Protein AF-A0A7C2YFG8-F1 (afdb_monomer)

Solvent-accessible surface area (backbone atoms only — not comparable to full-atom values): 10554 Å² total; per-residue (Å²): 138,79,83,83,78,80,77,80,79,83,80,82,78,74,91,72,96,73,81,89,79,70,96,56,65,74,55,55,60,51,51,55,58,50,54,41,53,62,35,59,74,66,71,78,57,54,60,68,61,51,51,50,38,52,51,58,13,69,77,41,103,53,41,66,58,58,26,38,24,49,52,19,29,75,75,52,38,74,64,24,19,52,51,34,42,49,49,54,53,50,52,52,48,50,52,52,57,51,41,67,67,46,48,73,61,49,50,73,39,67,69,50,40,54,48,54,49,51,51,53,52,50,52,53,51,50,54,49,52,52,53,50,54,53,55,74,72,46,87,86,42,76,66,54,52,50,49,52,51,50,47,51,46,43,58,76,77,32,99,56,60,70,66,59,54,53,51,50,52,49,52,55,51,50,55,51,65,76,75,108

Mean predicted aligned error: 17.08 Å

Secondary structure (DSSP, 8-state):
------PPP-------------S-HHHHHHHHHHHHHHHHTTTS--HHHHHHHHHHHHTSS-HHHHHHHHHHHHHHHHHHHHHHHHHHHHHHHHHHHHHHHHHHHHTTSHHHHHHHHHHHHHHHHHHHHHHHHHHHTS---HHHHHHHHHHHHHHHHS---HHHHHHHHHHHHHHHHH--

Radius of gyration: 26.66 Å; Cα contacts (8 Å, |Δi|>4): 73; chains: 1; bounding box: 56×60×78 Å

Structure (mmCIF, N/CA/C/O backbone):
data_AF-A0A7C2YFG8-F1
#
_entry.id   AF-A0A7C2YFG8-F1
#
loop_
_atom_site.group_PDB
_atom_site.id
_atom_site.type_symbol
_atom_site.label_atom_id
_atom_site.label_alt_id
_atom_site.label_comp_id
_atom_site.label_asym_id
_atom_site.label_entity_id
_atom_site.label_seq_id
_atom_site.pdbx_PDB_ins_code
_atom_site.Cartn_x
_atom_site.Cartn_y
_atom_site.Cartn_z
_atom_site.occupancy
_atom_site.B_iso_or_equiv
_atom_site.auth_seq_id
_atom_site.auth_comp_id
_atom_site.auth_asym_id
_atom_site.auth_atom_id
_atom_site.pdbx_PDB_model_num
ATOM 1 N N . MET A 1 1 ? -0.013 -46.728 -51.166 1.00 47.16 1 MET A N 1
ATOM 2 C CA . MET A 1 1 ? 1.439 -46.719 -50.855 1.00 47.16 1 MET A CA 1
ATOM 3 C C . MET A 1 1 ? 2.039 -45.413 -51.363 1.00 47.16 1 MET A C 1
ATOM 5 O O . MET A 1 1 ? 1.746 -45.068 -52.488 1.00 47.16 1 MET A O 1
ATOM 9 N N . GLY A 1 2 ? 2.817 -44.609 -50.644 1.00 47.28 2 GLY A N 1
ATOM 10 C CA . GLY A 1 2 ? 3.274 -44.674 -49.263 1.00 47.28 2 GLY A CA 1
ATOM 11 C C . GLY A 1 2 ? 3.441 -43.253 -48.710 1.00 47.28 2 GLY A C 1
ATOM 12 O O . GLY A 1 2 ? 3.938 -42.355 -49.388 1.00 47.28 2 GLY A O 1
ATOM 13 N N . ARG A 1 3 ? 2.987 -43.058 -47.471 1.00 47.28 3 ARG A N 1
ATOM 14 C CA . ARG A 1 3 ? 3.252 -41.859 -46.677 1.00 47.28 3 ARG A CA 1
ATOM 15 C C . ARG A 1 3 ? 4.683 -41.983 -46.158 1.00 47.28 3 ARG A C 1
ATOM 17 O O . ARG A 1 3 ? 4.984 -42.923 -45.429 1.00 47.28 3 ARG A O 1
ATOM 24 N N . ARG A 1 4 ? 5.570 -41.071 -46.561 1.00 49.97 4 ARG A N 1
ATOM 25 C CA . ARG A 1 4 ? 6.894 -40.927 -45.947 1.00 49.97 4 ARG A CA 1
ATOM 26 C C . ARG A 1 4 ? 6.691 -40.337 -44.555 1.00 49.97 4 ARG A C 1
ATOM 28 O O . ARG A 1 4 ? 6.489 -39.137 -44.409 1.00 49.97 4 ARG A O 1
ATOM 35 N N . CYS A 1 5 ? 6.689 -41.208 -43.554 1.00 49.44 5 CYS A N 1
ATOM 36 C CA . CYS A 1 5 ? 6.827 -40.837 -42.155 1.00 49.44 5 CYS A CA 1
ATOM 37 C C . CYS A 1 5 ? 8.192 -40.160 -41.975 1.00 49.44 5 CYS A C 1
ATOM 39 O O . CYS A 1 5 ? 9.220 -40.834 -41.951 1.00 49.44 5 CYS A O 1
ATOM 41 N N . LEU A 1 6 ? 8.209 -38.828 -41.890 1.00 54.28 6 LEU A N 1
ATOM 42 C CA . LEU A 1 6 ? 9.354 -38.104 -41.351 1.00 54.28 6 LEU A CA 1
ATOM 43 C C . LEU A 1 6 ? 9.414 -38.384 -39.847 1.00 54.28 6 LEU A C 1
ATOM 45 O O . LEU A 1 6 ? 8.561 -37.939 -39.083 1.00 54.28 6 LEU A O 1
ATOM 49 N N . ALA A 1 7 ? 10.410 -39.169 -39.450 1.00 51.41 7 ALA A N 1
ATOM 50 C CA . ALA A 1 7 ? 10.775 -39.380 -38.060 1.00 51.41 7 ALA A CA 1
ATOM 51 C C . ALA A 1 7 ? 11.347 -38.075 -37.468 1.00 51.41 7 ALA A C 1
ATOM 53 O O . ALA A 1 7 ? 12.236 -37.483 -38.086 1.00 51.41 7 ALA A O 1
ATOM 54 N N . PRO A 1 8 ? 10.893 -37.609 -36.292 1.00 49.38 8 PRO A N 1
ATOM 55 C CA . PRO A 1 8 ? 11.575 -36.535 -35.587 1.00 49.38 8 PRO A CA 1
ATOM 56 C C . PRO A 1 8 ? 12.861 -37.067 -34.937 1.00 49.38 8 PRO A C 1
ATOM 58 O O . PRO A 1 8 ? 12.887 -38.146 -34.345 1.00 49.38 8 PRO A O 1
ATOM 61 N N . ALA A 1 9 ? 13.939 -36.298 -35.091 1.00 56.72 9 ALA A N 1
ATOM 62 C CA . ALA A 1 9 ? 15.274 -36.589 -34.584 1.00 56.72 9 ALA A CA 1
ATOM 63 C C . ALA A 1 9 ? 15.294 -36.825 -33.056 1.00 56.72 9 ALA A C 1
ATOM 65 O O . ALA A 1 9 ? 14.534 -36.184 -32.324 1.00 56.72 9 ALA A O 1
ATOM 66 N N . PRO A 1 10 ? 16.179 -37.701 -32.543 1.00 46.66 10 PRO A N 1
ATOM 67 C CA . PRO A 1 10 ? 16.248 -37.986 -31.119 1.00 46.66 10 PRO A CA 1
ATOM 68 C C . PRO A 1 10 ? 16.885 -36.806 -30.377 1.00 46.66 10 PRO A C 1
ATOM 70 O O . PRO A 1 10 ? 18.068 -36.502 -30.535 1.00 46.66 10 PRO A O 1
ATOM 73 N N . TYR A 1 11 ? 16.089 -36.152 -29.535 1.00 48.78 11 TYR A N 1
ATOM 74 C CA . TYR A 1 11 ? 16.554 -35.175 -28.558 1.00 48.78 11 TYR A CA 1
ATOM 75 C C . TYR A 1 11 ? 17.441 -35.886 -27.523 1.00 48.78 11 TYR A C 1
ATOM 77 O O . TYR A 1 11 ? 16.960 -36.592 -26.634 1.00 48.78 11 TYR A O 1
ATOM 85 N N . ARG A 1 12 ? 18.762 -35.746 -27.675 1.00 54.31 12 ARG A N 1
ATOM 86 C CA . ARG A 1 12 ? 19.773 -36.335 -26.790 1.00 54.31 12 ARG A CA 1
ATOM 87 C C . ARG A 1 12 ? 19.785 -35.572 -25.456 1.00 54.31 12 ARG A C 1
ATOM 89 O O . ARG A 1 12 ? 20.527 -34.610 -25.283 1.00 54.31 12 ARG A O 1
ATOM 96 N N . ARG A 1 13 ? 18.941 -36.002 -24.513 1.00 53.72 13 ARG A N 1
ATOM 97 C CA . ARG A 1 13 ? 18.918 -35.519 -23.123 1.00 53.72 13 ARG A CA 1
ATOM 98 C C . ARG A 1 13 ? 20.174 -36.034 -22.407 1.00 53.72 13 ARG A C 1
ATOM 100 O O . ARG A 1 13 ? 20.233 -37.195 -22.013 1.00 53.72 13 ARG A O 1
ATOM 107 N N . HIS A 1 14 ? 21.201 -35.194 -22.291 1.00 49.22 14 HIS A N 1
ATOM 108 C CA . HIS A 1 14 ? 22.327 -35.466 -21.399 1.00 49.22 14 HIS A CA 1
ATOM 109 C C . HIS A 1 14 ? 21.849 -35.426 -19.941 1.00 49.22 14 HIS A C 1
ATOM 111 O O . HIS A 1 14 ? 21.019 -34.599 -19.568 1.00 49.22 14 HIS A O 1
ATOM 117 N N . GLY A 1 15 ? 22.332 -36.391 -19.158 1.00 47.75 15 GLY A N 1
ATOM 118 C CA . GLY A 1 15 ? 21.875 -36.692 -17.809 1.00 47.75 15 GLY A CA 1
ATOM 119 C C . GLY A 1 15 ? 21.970 -35.518 -16.837 1.00 47.75 15 GLY A C 1
ATOM 120 O O . GLY A 1 15 ? 23.024 -34.924 -16.646 1.00 47.75 15 GLY A O 1
ATOM 121 N N . GLY A 1 16 ? 20.841 -35.269 -16.184 1.00 40.94 16 GLY A N 1
ATOM 122 C CA . GLY A 1 16 ? 20.683 -34.472 -14.979 1.00 40.94 16 GLY A CA 1
ATOM 123 C C . GLY A 1 16 ? 19.403 -34.956 -14.313 1.00 40.94 16 GLY A C 1
ATOM 124 O O . GLY A 1 16 ? 18.303 -34.580 -14.708 1.00 40.94 16 GLY A O 1
ATOM 125 N N . LEU A 1 17 ? 19.556 -35.900 -13.390 1.00 55.41 17 LEU A N 1
ATOM 126 C CA . LEU A 1 17 ? 18.489 -36.517 -12.609 1.00 55.41 17 LEU A CA 1
ATOM 127 C C . LEU A 1 17 ? 17.952 -35.456 -11.633 1.00 55.41 17 LEU A C 1
ATOM 129 O O . LEU A 1 17 ? 18.497 -35.269 -10.551 1.00 55.41 17 LEU A O 1
ATOM 133 N N . VAL A 1 18 ? 16.919 -34.719 -12.046 1.00 53.25 18 VAL A N 1
ATOM 134 C CA . VAL A 1 18 ? 16.167 -33.801 -11.178 1.00 53.25 18 VAL A CA 1
ATOM 135 C C . VAL A 1 18 ? 14.807 -34.434 -10.906 1.00 53.25 18 VAL A C 1
ATOM 137 O O . VAL A 1 18 ? 14.047 -34.745 -11.822 1.00 53.25 18 VAL A O 1
ATOM 140 N N . LEU A 1 19 ? 14.568 -34.697 -9.625 1.00 47.66 19 LEU A N 1
ATOM 141 C CA . LEU A 1 19 ? 13.411 -35.388 -9.065 1.00 47.66 19 LEU A CA 1
ATOM 142 C C . LEU A 1 19 ? 12.077 -34.710 -9.443 1.00 47.66 19 LEU A C 1
ATOM 144 O O . LEU A 1 19 ? 12.019 -33.482 -9.531 1.00 47.66 19 LEU A O 1
ATOM 148 N N . PRO A 1 20 ? 10.982 -35.477 -9.601 1.00 43.38 20 PRO A N 1
ATOM 149 C CA . PRO A 1 20 ? 9.665 -34.919 -9.855 1.00 43.38 20 PRO A CA 1
ATOM 150 C C . PRO A 1 20 ? 9.080 -34.388 -8.542 1.00 43.38 20 PRO A C 1
ATOM 152 O O . PRO A 1 20 ? 8.617 -35.153 -7.701 1.00 43.38 20 PRO A O 1
ATOM 155 N N . GLN A 1 21 ? 9.073 -33.068 -8.370 1.00 49.00 21 GLN A N 1
ATOM 156 C CA . GLN A 1 21 ? 8.214 -32.409 -7.389 1.00 49.00 21 GLN A CA 1
ATOM 157 C C . GLN A 1 21 ? 6.961 -31.882 -8.102 1.00 49.00 21 GLN A C 1
ATOM 159 O O . GLN A 1 21 ? 6.977 -30.832 -8.732 1.00 49.00 21 GLN A O 1
ATOM 164 N N . GLY A 1 22 ? 5.895 -32.686 -8.027 1.00 41.25 22 GLY A N 1
ATOM 165 C CA . GLY A 1 22 ? 4.494 -32.265 -7.904 1.00 41.25 22 GLY A CA 1
ATOM 166 C C . GLY A 1 22 ? 3.898 -31.276 -8.915 1.00 41.25 22 GLY A C 1
ATOM 167 O O . GLY A 1 22 ? 4.003 -30.070 -8.742 1.00 41.25 22 GLY A O 1
ATOM 168 N N . GLY A 1 23 ? 3.131 -31.802 -9.878 1.00 44.75 23 GLY A N 1
ATOM 169 C CA . GLY A 1 23 ? 1.708 -31.483 -10.145 1.00 44.75 23 GLY A CA 1
ATOM 170 C C . GLY A 1 23 ? 1.200 -30.052 -10.417 1.00 44.75 23 GLY A C 1
ATOM 171 O O . GLY A 1 23 ? 0.053 -29.927 -10.830 1.00 44.75 23 GLY A O 1
ATOM 172 N N . GLY A 1 24 ? 1.983 -28.990 -10.210 1.00 47.44 24 GLY A N 1
ATOM 173 C CA . GLY A 1 24 ? 1.547 -27.590 -10.354 1.00 47.44 24 GLY A CA 1
ATOM 174 C C . GLY A 1 24 ? 2.102 -26.858 -11.580 1.00 47.44 24 GLY A C 1
ATOM 175 O O . GLY A 1 24 ? 1.564 -25.828 -11.977 1.00 47.44 24 GLY A O 1
ATOM 176 N N . ALA A 1 25 ? 3.153 -27.388 -12.213 1.00 50.94 25 ALA A N 1
ATOM 177 C CA . ALA A 1 25 ? 3.788 -26.757 -13.374 1.00 50.94 25 ALA A CA 1
ATOM 178 C C . ALA A 1 25 ? 2.925 -26.833 -14.649 1.00 50.94 25 ALA A C 1
ATOM 180 O O . ALA A 1 25 ? 2.920 -25.903 -15.446 1.00 50.94 25 ALA A O 1
ATOM 181 N N . SER A 1 26 ? 2.127 -27.895 -14.803 1.00 52.44 26 SER A N 1
ATOM 182 C CA . SER A 1 26 ? 1.278 -28.114 -15.982 1.00 52.44 26 SER A CA 1
ATOM 183 C C . SER A 1 26 ? 0.048 -27.203 -16.050 1.00 52.44 26 SER A C 1
ATOM 185 O O . SER A 1 26 ? -0.509 -27.018 -17.131 1.00 52.44 26 SER A O 1
ATOM 187 N N . LEU A 1 27 ? -0.393 -26.647 -14.915 1.0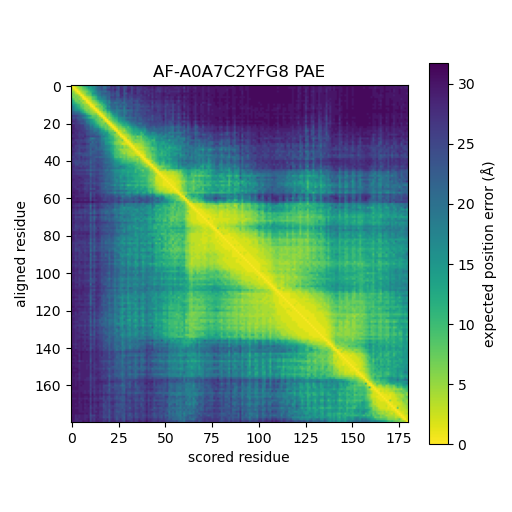0 51.66 27 LEU A N 1
ATOM 188 C CA . LEU A 1 27 ? -1.487 -25.673 -14.863 1.00 51.66 27 LEU A CA 1
ATOM 189 C C . LEU A 1 27 ? -0.981 -24.269 -15.212 1.00 51.66 27 LEU A C 1
ATOM 191 O O . LEU A 1 27 ? -1.575 -23.606 -16.055 1.00 51.66 27 LEU A O 1
ATOM 195 N N . ARG A 1 28 ? 0.175 -23.873 -14.666 1.00 55.00 28 ARG A N 1
ATOM 196 C CA . ARG A 1 28 ? 0.802 -22.572 -14.944 1.00 55.00 28 ARG A CA 1
ATOM 197 C C . ARG A 1 28 ? 1.196 -22.419 -16.418 1.00 55.00 28 ARG A C 1
ATOM 199 O O . ARG A 1 28 ? 0.894 -21.404 -17.027 1.00 55.00 28 ARG A O 1
ATOM 206 N N . GLU A 1 29 ? 1.747 -23.474 -17.017 1.00 54.09 29 GLU A N 1
ATOM 207 C CA . GLU A 1 29 ? 2.126 -23.489 -18.439 1.00 54.09 29 GLU A CA 1
ATOM 208 C C . GLU A 1 29 ? 0.908 -23.435 -19.387 1.00 54.09 29 GLU A C 1
ATOM 210 O O . GLU A 1 29 ? 1.006 -22.972 -20.524 1.00 54.09 29 GLU A O 1
ATOM 215 N N . ARG A 1 30 ? -0.274 -23.868 -18.921 1.00 57.72 30 ARG A N 1
ATOM 216 C CA . ARG A 1 30 ? -1.527 -23.804 -19.690 1.00 57.72 30 ARG A CA 1
ATOM 217 C C . ARG A 1 30 ? -2.166 -22.410 -19.631 1.00 57.72 30 ARG A C 1
ATOM 219 O O . ARG A 1 30 ? -2.723 -21.973 -20.639 1.00 57.72 30 ARG A O 1
ATOM 226 N N . ASP A 1 31 ? -2.053 -21.723 -18.496 1.00 62.19 31 ASP A N 1
ATOM 227 C CA . ASP A 1 31 ? -2.542 -20.349 -18.322 1.00 62.19 31 ASP A CA 1
ATOM 228 C C . ASP A 1 31 ? -1.725 -19.354 -19.163 1.00 62.19 31 ASP A C 1
ATOM 230 O O . ASP A 1 31 ? -2.300 -18.491 -19.831 1.00 62.19 31 ASP A O 1
ATOM 234 N N . ASP A 1 32 ? -0.401 -19.537 -19.228 1.00 58.53 32 ASP A N 1
ATOM 235 C CA . ASP A 1 32 ? 0.496 -18.710 -20.044 1.00 58.53 32 ASP A CA 1
ATOM 236 C C . ASP A 1 32 ? 0.122 -18.797 -21.540 1.00 58.53 32 ASP A C 1
ATOM 238 O O . ASP A 1 32 ? -0.037 -17.779 -22.218 1.00 58.53 32 ASP A O 1
ATOM 242 N N . ALA A 1 33 ? -0.150 -20.008 -22.042 1.00 57.56 33 ALA A N 1
ATOM 243 C CA . ALA A 1 33 ? -0.539 -20.242 -23.436 1.00 57.56 33 ALA A CA 1
ATOM 244 C C . ALA A 1 33 ? -1.939 -19.704 -23.803 1.00 57.56 33 ALA A C 1
ATOM 246 O O . ALA A 1 33 ? -2.206 -19.418 -24.976 1.00 57.56 33 ALA A O 1
ATOM 247 N N . PHE A 1 34 ? -2.848 -19.585 -22.830 1.00 63.88 34 PHE A N 1
ATOM 248 C CA . PHE A 1 34 ? -4.177 -19.003 -23.040 1.00 63.88 34 PHE A CA 1
ATOM 249 C C . PHE A 1 34 ? -4.098 -17.476 -23.154 1.00 63.88 34 PHE A C 1
ATOM 251 O O . PHE A 1 34 ? -4.641 -16.891 -24.092 1.00 63.88 34 PHE A O 1
ATOM 258 N N . ILE A 1 35 ? -3.349 -16.843 -22.248 1.00 62.72 35 ILE A N 1
ATOM 259 C CA . ILE A 1 35 ? -3.127 -15.393 -22.224 1.00 62.72 35 ILE A CA 1
ATOM 260 C C . ILE A 1 35 ? -2.447 -14.928 -23.525 1.00 62.72 35 ILE A C 1
ATOM 262 O O . ILE A 1 35 ? -2.878 -13.939 -24.120 1.00 62.72 35 ILE A O 1
ATOM 266 N N . GLU A 1 36 ? -1.452 -15.665 -24.035 1.00 58.06 36 GLU A N 1
ATOM 267 C CA . GLU A 1 36 ? -0.801 -15.328 -25.311 1.00 58.06 36 GLU A CA 1
ATOM 268 C C . GLU A 1 36 ? -1.768 -15.326 -26.501 1.00 58.06 36 GLU A C 1
ATOM 270 O O . GLU A 1 36 ? -1.726 -14.408 -27.323 1.00 58.06 36 GLU A O 1
ATOM 275 N N . ARG A 1 37 ? -2.660 -16.322 -26.596 1.00 57.69 37 ARG A N 1
ATOM 276 C CA . ARG A 1 37 ? -3.623 -16.430 -27.707 1.00 57.69 37 ARG A CA 1
ATOM 277 C C . ARG A 1 37 ? -4.663 -15.314 -27.680 1.00 57.69 37 ARG A C 1
ATOM 279 O O . ARG A 1 37 ? -4.991 -14.773 -28.736 1.00 57.69 37 ARG A O 1
ATOM 286 N N . GLU A 1 38 ? -5.134 -14.939 -26.495 1.00 61.19 38 GLU A N 1
ATOM 287 C CA . GLU A 1 38 ? -6.188 -13.935 -26.336 1.00 61.19 38 GLU A CA 1
ATOM 288 C C . GLU A 1 38 ? -5.684 -12.510 -26.629 1.00 61.19 38 GLU A C 1
ATOM 290 O O . GLU A 1 38 ? -6.398 -11.684 -27.206 1.00 61.19 38 GLU A O 1
ATOM 295 N N . ILE A 1 39 ? -4.427 -12.219 -26.279 1.00 57.16 39 ILE A N 1
ATOM 296 C CA . ILE A 1 39 ? -3.820 -10.898 -26.487 1.00 57.16 39 ILE A CA 1
ATOM 297 C C . ILE A 1 39 ? -3.269 -10.765 -27.914 1.00 57.16 39 ILE A C 1
ATOM 299 O O . ILE A 1 39 ? -3.475 -9.728 -28.555 1.00 57.16 39 ILE A O 1
ATOM 303 N N . ALA A 1 40 ? -2.637 -11.815 -28.457 1.00 53.44 40 ALA A N 1
ATOM 304 C CA . ALA A 1 40 ? -2.156 -11.823 -29.841 1.00 53.44 40 ALA A CA 1
ATOM 305 C C . ALA A 1 40 ? -3.308 -11.732 -30.854 1.00 53.44 40 ALA A C 1
ATOM 307 O O . ALA A 1 40 ? -3.158 -11.087 -31.890 1.00 53.44 40 ALA A O 1
ATOM 308 N N . GLY A 1 41 ? -4.480 -12.295 -30.530 1.00 52.62 41 GLY A N 1
ATOM 309 C CA . GLY A 1 41 ? -5.685 -12.179 -31.354 1.00 52.62 41 GLY A CA 1
ATOM 310 C C . GLY A 1 41 ? -6.267 -10.761 -31.434 1.00 52.62 41 GLY A C 1
ATOM 311 O O . GLY A 1 41 ? -6.983 -10.454 -32.385 1.00 52.62 41 GLY A O 1
ATOM 312 N N . ARG A 1 42 ? -5.955 -9.880 -30.470 1.00 55.03 42 ARG A N 1
ATOM 313 C CA . ARG A 1 42 ? -6.471 -8.497 -30.418 1.00 55.03 42 ARG A CA 1
ATOM 314 C C . ARG A 1 42 ? -5.462 -7.440 -30.871 1.00 55.03 42 ARG A C 1
ATOM 316 O O . ARG A 1 42 ? -5.871 -6.318 -31.144 1.00 55.03 42 ARG A O 1
ATOM 323 N N . GLY A 1 43 ? -4.173 -7.773 -30.989 1.00 56.03 43 GLY A N 1
ATOM 324 C CA . GLY A 1 43 ? -3.137 -6.878 -31.529 1.00 56.03 43 GLY A CA 1
ATOM 325 C C . GLY A 1 43 ? -2.751 -5.698 -30.626 1.00 56.03 43 GLY A C 1
ATOM 326 O O . GLY A 1 43 ? -2.111 -4.762 -31.094 1.00 56.03 43 GLY A O 1
ATOM 327 N N . TRP A 1 44 ? -3.144 -5.711 -29.347 1.00 58.66 44 TRP A N 1
ATOM 328 C CA . TRP A 1 44 ? -2.945 -4.571 -28.442 1.00 58.66 44 TRP A CA 1
ATOM 329 C C . TRP A 1 44 ? -1.547 -4.547 -27.806 1.00 58.66 44 TRP A C 1
ATOM 331 O O . TRP A 1 44 ? -0.974 -3.472 -27.688 1.00 58.66 44 TRP A O 1
ATOM 341 N N . LEU A 1 45 ? -0.971 -5.699 -27.429 1.00 56.16 45 LEU A N 1
ATOM 342 C CA . LEU A 1 45 ? 0.347 -5.810 -26.778 1.00 56.16 45 LEU A CA 1
ATOM 343 C C . LEU A 1 45 ? 0.964 -7.209 -27.016 1.00 56.16 45 LEU A C 1
ATOM 345 O O . LEU A 1 45 ? 0.245 -8.194 -27.121 1.00 56.16 45 LEU A O 1
ATOM 349 N N . THR A 1 46 ? 2.292 -7.339 -27.072 1.00 66.00 46 THR A N 1
ATOM 350 C CA . THR A 1 46 ? 2.976 -8.653 -27.131 1.00 66.00 46 THR A CA 1
ATOM 351 C C . THR A 1 46 ? 3.012 -9.305 -25.741 1.00 66.00 46 THR A C 1
ATOM 353 O O . THR A 1 46 ? 3.159 -8.593 -24.750 1.00 66.00 46 THR A O 1
ATOM 356 N N . ALA A 1 47 ? 2.966 -10.638 -25.649 1.00 62.12 47 ALA A N 1
ATOM 357 C CA . ALA A 1 47 ? 3.052 -11.379 -24.381 1.00 62.12 47 ALA A CA 1
ATOM 358 C C . ALA A 1 47 ? 4.265 -10.983 -23.518 1.00 62.12 47 ALA A C 1
ATOM 360 O O . ALA A 1 47 ? 4.124 -10.736 -22.324 1.00 62.12 47 ALA A O 1
ATOM 361 N N . ALA A 1 48 ? 5.427 -10.789 -24.151 1.00 62.19 48 ALA A N 1
ATOM 362 C CA . ALA A 1 48 ? 6.636 -10.290 -23.493 1.00 62.19 48 ALA A CA 1
ATOM 363 C C . ALA A 1 48 ? 6.450 -8.890 -22.874 1.00 62.19 48 ALA A C 1
ATOM 365 O O . ALA A 1 48 ? 6.854 -8.648 -21.743 1.00 62.19 48 ALA A O 1
ATOM 366 N N . LYS A 1 49 ? 5.757 -7.980 -23.573 1.00 63.91 49 LYS A N 1
ATOM 367 C CA . LYS A 1 49 ? 5.470 -6.620 -23.086 1.00 63.91 49 LYS A CA 1
ATOM 368 C C . LYS A 1 49 ? 4.493 -6.615 -21.911 1.00 63.91 49 LYS A C 1
ATOM 370 O O . LYS A 1 49 ? 4.600 -5.762 -21.033 1.00 63.91 49 LYS A O 1
ATOM 375 N N . LEU A 1 50 ? 3.546 -7.552 -21.894 1.00 64.44 50 LEU A N 1
ATOM 376 C CA . LEU A 1 50 ? 2.645 -7.725 -20.759 1.00 64.44 50 LEU A CA 1
ATOM 377 C C . LEU A 1 50 ? 3.378 -8.334 -19.557 1.00 64.44 50 LEU A C 1
ATOM 379 O O . LEU A 1 50 ? 3.217 -7.842 -18.443 1.00 64.44 50 LEU A O 1
ATOM 383 N N . ALA A 1 51 ? 4.194 -9.365 -19.778 1.00 66.44 51 ALA A N 1
ATOM 384 C CA . ALA A 1 51 ? 4.982 -9.999 -18.726 1.00 66.44 51 ALA A CA 1
ATOM 385 C C . ALA A 1 51 ? 5.949 -9.003 -18.067 1.00 66.44 51 ALA A C 1
ATOM 387 O O . ALA A 1 51 ? 5.998 -8.932 -16.841 1.00 66.44 51 ALA A O 1
ATOM 388 N N . ASP A 1 52 ? 6.621 -8.162 -18.859 1.00 64.88 52 ASP A N 1
ATOM 389 C CA . ASP A 1 52 ? 7.484 -7.092 -18.351 1.00 64.88 52 ASP A CA 1
ATOM 390 C C . ASP A 1 52 ? 6.699 -6.028 -17.575 1.00 64.88 52 ASP A C 1
ATOM 392 O O . ASP A 1 52 ? 7.157 -5.568 -16.531 1.00 64.88 52 ASP A O 1
ATOM 396 N N . ALA A 1 53 ? 5.492 -5.661 -18.023 1.00 63.94 53 ALA A N 1
ATOM 397 C CA . ALA A 1 53 ? 4.636 -4.725 -17.293 1.00 63.94 53 ALA A CA 1
ATOM 398 C C . ALA A 1 53 ? 4.180 -5.295 -15.936 1.00 63.94 53 ALA A C 1
ATOM 400 O O . ALA A 1 53 ? 4.186 -4.584 -14.930 1.00 63.94 53 ALA A O 1
ATOM 401 N N . ILE A 1 54 ? 3.831 -6.585 -15.886 1.00 66.31 54 ILE A N 1
ATOM 402 C CA . ILE A 1 54 ? 3.451 -7.280 -14.648 1.00 66.31 54 ILE A CA 1
ATOM 403 C C . ILE A 1 54 ? 4.664 -7.418 -13.720 1.00 66.31 54 ILE A C 1
ATOM 405 O O . ILE A 1 54 ? 4.560 -7.123 -12.528 1.00 66.31 54 ILE A O 1
ATOM 409 N N . ALA A 1 55 ? 5.823 -7.812 -14.252 1.00 65.56 55 ALA A N 1
ATOM 410 C CA . ALA A 1 55 ? 7.067 -7.925 -13.496 1.00 65.56 55 ALA A CA 1
ATOM 411 C C . ALA A 1 55 ? 7.507 -6.565 -12.926 1.00 65.56 55 ALA A C 1
ATOM 413 O O . ALA A 1 55 ? 7.827 -6.464 -11.740 1.00 65.56 55 ALA A O 1
ATOM 414 N N . ALA A 1 56 ? 7.429 -5.495 -13.723 1.00 62.25 56 ALA A N 1
ATOM 415 C CA . ALA A 1 56 ? 7.690 -4.128 -13.276 1.00 62.25 56 ALA A CA 1
ATOM 416 C C . ALA A 1 56 ? 6.710 -3.672 -12.178 1.00 62.25 56 ALA A C 1
ATOM 418 O O . ALA A 1 56 ? 7.104 -2.943 -11.262 1.00 62.25 56 ALA A O 1
ATOM 419 N N . GLY A 1 57 ? 5.457 -4.134 -12.230 1.00 60.47 57 GLY A N 1
ATOM 420 C CA . GLY A 1 57 ? 4.457 -3.916 -11.185 1.00 60.47 57 GLY A CA 1
ATOM 421 C C . GLY A 1 57 ? 4.797 -4.589 -9.855 1.00 60.47 57 GLY A C 1
ATOM 422 O O . GLY A 1 57 ? 4.599 -3.992 -8.800 1.00 60.47 57 GLY A O 1
ATOM 423 N N . GLN A 1 58 ? 5.360 -5.797 -9.885 1.00 64.62 58 GLN A N 1
ATOM 424 C CA . GLN A 1 58 ? 5.701 -6.569 -8.680 1.00 64.62 58 GLN A CA 1
ATOM 425 C C . GLN A 1 58 ? 7.011 -6.124 -8.008 1.00 64.62 58 GLN A C 1
ATOM 427 O O . GLN A 1 58 ? 7.221 -6.388 -6.828 1.00 64.62 58 GLN A O 1
ATOM 432 N N . ILE A 1 59 ? 7.882 -5.404 -8.723 1.00 57.53 59 ILE A N 1
ATOM 433 C CA . ILE A 1 59 ? 9.187 -4.928 -8.220 1.00 57.53 59 ILE A CA 1
ATOM 434 C C . ILE A 1 59 ? 9.061 -3.705 -7.280 1.00 57.53 59 ILE A C 1
ATOM 436 O O . ILE A 1 59 ? 10.051 -3.199 -6.750 1.00 57.53 59 ILE A O 1
ATOM 440 N N . THR A 1 60 ? 7.846 -3.221 -7.007 1.00 46.59 60 THR A N 1
ATOM 441 C CA . THR A 1 60 ? 7.627 -2.049 -6.143 1.00 46.59 60 THR A CA 1
ATOM 442 C C . THR A 1 60 ? 6.528 -2.285 -5.129 1.00 46.59 60 THR A C 1
ATOM 444 O O . THR A 1 60 ? 5.462 -2.754 -5.527 1.00 46.59 60 THR A O 1
ATOM 447 N N . PRO A 1 61 ? 6.670 -1.813 -3.877 1.00 47.41 61 PRO A N 1
ATOM 448 C CA . PRO A 1 61 ? 5.513 -1.562 -3.026 1.00 47.41 61 PRO A CA 1
ATOM 449 C C . PRO A 1 61 ? 4.699 -0.396 -3.631 1.00 47.41 61 PRO A C 1
ATOM 451 O O . PRO A 1 61 ? 4.889 0.765 -3.294 1.00 47.41 61 PRO A O 1
ATOM 454 N N . GLY A 1 62 ? 3.865 -0.694 -4.628 1.00 53.31 62 GLY A N 1
ATOM 455 C CA . GLY A 1 62 ? 3.063 0.263 -5.402 1.00 53.31 62 GLY A CA 1
ATOM 456 C C . GLY A 1 62 ? 2.697 -0.244 -6.808 1.00 53.31 62 GLY A C 1
ATOM 457 O O . GLY A 1 62 ? 2.957 0.465 -7.783 1.00 53.31 62 GLY A O 1
ATOM 458 N N . PRO A 1 63 ? 2.128 -1.458 -6.950 1.00 60.75 63 PRO A N 1
ATOM 459 C CA . PRO A 1 63 ? 1.965 -2.141 -8.238 1.00 60.75 63 PRO A CA 1
ATOM 460 C C . PRO A 1 63 ? 1.082 -1.406 -9.252 1.00 60.75 63 PRO A C 1
ATOM 462 O O . PRO A 1 63 ? 1.267 -1.570 -10.455 1.00 60.75 63 PRO A O 1
ATOM 465 N N . VAL A 1 64 ? 0.141 -0.573 -8.807 1.00 67.69 64 VAL A N 1
ATOM 466 C CA . VAL A 1 64 ? -0.824 0.073 -9.713 1.00 67.69 64 VAL A CA 1
ATOM 467 C C . VAL A 1 64 ? -0.200 1.250 -10.462 1.00 67.69 64 VAL A C 1
ATOM 469 O O . VAL A 1 64 ? -0.385 1.377 -11.669 1.00 67.69 64 VAL A O 1
ATOM 472 N N . LEU A 1 65 ? 0.574 2.092 -9.770 1.00 75.44 65 LEU A N 1
ATOM 473 C CA . LEU A 1 65 ? 1.080 3.334 -10.350 1.00 75.44 65 LEU A CA 1
ATOM 474 C C . LEU A 1 65 ? 2.147 3.064 -11.414 1.00 75.44 65 LEU A C 1
ATOM 476 O O . LEU A 1 65 ? 1.993 3.497 -12.551 1.00 75.44 65 LEU A O 1
ATOM 480 N N . ARG A 1 66 ? 3.197 2.299 -11.076 1.00 69.81 66 ARG A N 1
ATOM 481 C CA . ARG A 1 66 ? 4.294 2.027 -12.022 1.00 69.81 66 ARG A CA 1
ATOM 482 C C . ARG A 1 66 ? 3.819 1.256 -13.255 1.00 69.81 66 ARG A C 1
ATOM 484 O O . ARG A 1 66 ? 4.224 1.595 -14.364 1.00 69.81 66 ARG A O 1
ATOM 491 N N . SER A 1 67 ? 2.947 0.263 -13.073 1.00 74.62 67 SER A N 1
ATOM 492 C CA . SER A 1 67 ? 2.404 -0.523 -14.187 1.00 74.62 67 SER A CA 1
ATOM 493 C C . SER A 1 67 ? 1.550 0.340 -15.115 1.00 74.62 67 SER A C 1
ATOM 495 O O . SER A 1 67 ? 1.695 0.253 -16.329 1.00 74.62 67 SER A O 1
ATOM 497 N N . ALA A 1 68 ? 0.707 1.222 -14.566 1.00 77.12 68 ALA A N 1
ATOM 498 C CA . ALA A 1 68 ? -0.104 2.142 -15.361 1.00 77.12 68 ALA A CA 1
ATOM 499 C C . ALA A 1 68 ? 0.753 3.168 -16.118 1.00 77.12 68 ALA A C 1
ATOM 501 O O . ALA A 1 68 ? 0.517 3.401 -17.302 1.00 77.12 68 ALA A O 1
ATOM 502 N N . THR A 1 69 ? 1.778 3.739 -15.477 1.00 80.06 69 THR A N 1
ATOM 503 C CA . THR A 1 69 ? 2.722 4.658 -16.132 1.00 80.06 69 THR A CA 1
ATOM 504 C C . THR A 1 69 ? 3.474 3.965 -17.272 1.00 80.06 69 THR A C 1
ATOM 506 O O . THR A 1 69 ? 3.614 4.544 -18.349 1.00 80.06 69 THR A O 1
ATOM 509 N N . PHE A 1 70 ? 3.914 2.718 -17.074 1.00 77.00 70 PHE A N 1
ATOM 510 C CA . PHE A 1 70 ? 4.611 1.942 -18.102 1.00 77.00 70 PHE A CA 1
ATOM 511 C C . PHE A 1 70 ? 3.690 1.541 -19.262 1.00 77.00 70 PHE A C 1
ATOM 513 O O . PHE A 1 70 ? 4.071 1.673 -20.423 1.00 77.00 70 PHE 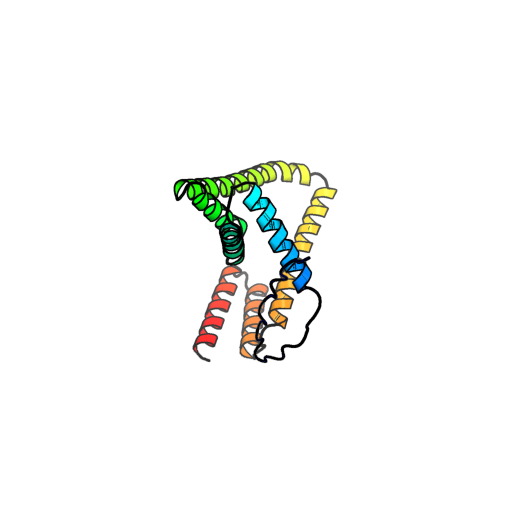A O 1
ATOM 520 N N . LEU A 1 71 ? 2.451 1.134 -18.972 1.00 80.56 71 LEU A N 1
ATOM 521 C CA . LEU A 1 71 ? 1.431 0.886 -19.995 1.00 80.56 71 LEU A CA 1
ATOM 522 C C . LEU A 1 71 ? 1.117 2.157 -20.797 1.00 80.56 71 LEU A C 1
ATOM 524 O O . LEU A 1 71 ? 1.056 2.109 -22.024 1.00 80.56 71 LEU A O 1
ATOM 528 N N . GLY A 1 72 ? 0.989 3.304 -20.126 1.00 81.62 72 GLY A N 1
ATOM 529 C CA . GLY A 1 72 ? 0.828 4.603 -20.780 1.00 81.62 72 GLY A CA 1
ATOM 530 C C . GLY A 1 72 ? 2.008 4.950 -21.689 1.00 81.62 72 GLY A C 1
ATOM 531 O O . GLY A 1 72 ? 1.809 5.426 -22.807 1.00 81.62 72 GLY A O 1
ATOM 532 N N . TRP A 1 73 ? 3.231 4.649 -21.247 1.00 81.62 73 TRP A N 1
ATOM 533 C CA . TRP A 1 73 ? 4.435 4.825 -22.056 1.00 81.62 73 TRP A CA 1
ATOM 534 C C . TRP A 1 73 ? 4.442 3.935 -23.306 1.00 81.62 73 TRP A C 1
ATOM 536 O O . TRP A 1 73 ? 4.796 4.393 -24.389 1.00 81.62 73 TRP A O 1
ATOM 546 N N . LEU A 1 74 ? 3.991 2.685 -23.187 1.00 81.44 74 LEU A N 1
ATOM 547 C CA . LEU A 1 74 ? 3.922 1.745 -24.308 1.00 81.44 74 LEU A CA 1
ATOM 548 C C . LEU A 1 74 ? 2.910 2.154 -25.389 1.00 81.44 74 LEU A C 1
ATOM 550 O O . LEU A 1 74 ? 3.112 1.826 -26.556 1.00 81.44 74 LEU A O 1
ATOM 554 N N . LEU A 1 75 ? 1.834 2.842 -24.999 1.00 81.06 75 LEU A N 1
ATOM 555 C CA . LEU A 1 75 ? 0.738 3.237 -25.889 1.00 81.06 75 LEU A CA 1
ATOM 556 C C . LEU A 1 75 ? 1.003 4.557 -26.626 1.00 81.06 75 LEU A C 1
ATOM 558 O O . LEU A 1 75 ? 0.681 4.666 -27.806 1.00 81.06 75 LEU A O 1
ATOM 562 N N . ALA A 1 76 ? 1.562 5.564 -25.947 1.00 84.19 76 ALA A N 1
ATOM 563 C CA . ALA A 1 76 ? 1.740 6.907 -26.517 1.00 84.19 76 ALA A CA 1
ATOM 564 C C . ALA A 1 76 ? 3.048 7.600 -26.081 1.00 84.19 76 ALA A C 1
ATOM 566 O O . ALA A 1 76 ? 3.145 8.831 -26.072 1.00 84.19 76 ALA A O 1
ATOM 567 N N . GLY A 1 77 ? 4.064 6.824 -25.692 1.00 84.25 77 GLY A N 1
ATOM 568 C CA . GLY A 1 77 ? 5.374 7.341 -25.302 1.00 84.25 77 GLY A CA 1
ATOM 569 C C . GLY A 1 77 ? 5.319 8.232 -24.049 1.00 84.25 77 GLY A C 1
ATOM 570 O O . GLY A 1 77 ? 4.462 8.044 -23.182 1.00 84.25 77 GLY A O 1
ATOM 571 N N . PRO A 1 78 ? 6.214 9.226 -23.908 1.00 84.56 78 PRO A N 1
ATOM 572 C CA . PRO A 1 78 ? 6.284 10.056 -22.700 1.00 84.56 78 PRO A CA 1
ATOM 573 C C . PRO A 1 78 ? 4.982 10.823 -22.398 1.00 84.56 78 PRO A C 1
ATOM 575 O O . PRO A 1 78 ? 4.643 11.005 -21.229 1.00 84.56 78 PRO A O 1
ATOM 578 N N . GLY A 1 79 ? 4.207 11.204 -23.422 1.00 84.81 79 GLY A N 1
ATOM 579 C CA . GLY A 1 79 ? 2.894 11.836 -23.241 1.00 84.81 79 GLY A CA 1
ATOM 580 C C . GLY A 1 79 ? 1.843 10.882 -22.663 1.00 84.81 79 GLY A C 1
ATOM 581 O O . GLY A 1 79 ? 1.094 11.253 -21.759 1.00 84.81 79 GLY A O 1
ATOM 582 N N . GLY A 1 80 ? 1.834 9.624 -23.115 1.00 83.50 80 GLY A N 1
ATOM 583 C CA . GLY A 1 80 ? 0.961 8.586 -22.563 1.00 83.50 80 GLY A CA 1
ATOM 584 C C . GLY A 1 80 ? 1.299 8.222 -21.117 1.00 83.50 80 GLY A C 1
ATOM 585 O O . GLY A 1 80 ? 0.396 8.000 -20.313 1.00 83.50 80 GLY A O 1
ATOM 586 N N . ALA A 1 81 ? 2.583 8.237 -20.751 1.00 84.00 81 ALA A N 1
ATOM 587 C CA . ALA A 1 81 ? 3.028 8.012 -19.376 1.00 84.00 81 ALA A CA 1
ATOM 588 C C . ALA A 1 81 ? 2.517 9.102 -18.415 1.00 84.00 81 ALA A C 1
ATOM 590 O O . ALA A 1 81 ? 2.015 8.792 -17.330 1.00 84.00 81 ALA A O 1
ATOM 591 N N . ALA A 1 82 ? 2.602 10.374 -18.824 1.00 86.69 82 ALA A N 1
ATOM 592 C CA . ALA A 1 82 ? 2.103 11.503 -18.041 1.00 86.69 82 ALA A CA 1
ATOM 593 C C . ALA A 1 82 ? 0.576 11.446 -17.872 1.00 86.69 82 ALA A C 1
ATOM 595 O O . ALA A 1 82 ? 0.075 11.596 -16.757 1.00 86.69 82 ALA A O 1
ATOM 596 N N . LEU A 1 83 ? -0.157 11.148 -18.951 1.00 89.69 83 LEU A N 1
ATOM 597 C CA . LEU A 1 83 ? -1.614 11.002 -18.911 1.00 89.69 83 LEU A CA 1
ATOM 598 C C . LEU A 1 83 ? -2.061 9.816 -18.052 1.00 89.69 83 LEU A C 1
ATOM 600 O O . LEU A 1 83 ? -2.981 9.969 -17.255 1.00 89.69 83 LEU A O 1
ATOM 604 N N . ALA A 1 84 ? -1.403 8.660 -18.158 1.00 87.19 84 ALA A N 1
ATOM 605 C CA . ALA A 1 84 ? -1.733 7.490 -17.346 1.00 87.19 84 ALA A CA 1
ATOM 606 C C . ALA A 1 84 ? -1.490 7.749 -15.854 1.00 87.19 84 ALA A C 1
ATOM 608 O O . ALA A 1 84 ? -2.340 7.445 -15.018 1.00 87.19 84 ALA A O 1
ATOM 609 N N . THR A 1 85 ? -0.364 8.382 -15.522 1.00 86.12 85 THR A N 1
ATOM 610 C CA . THR A 1 85 ? -0.043 8.777 -14.145 1.00 86.12 85 THR A CA 1
ATOM 611 C C . THR A 1 85 ? -1.084 9.767 -13.621 1.00 86.12 85 THR A C 1
ATOM 613 O O . THR A 1 85 ? -1.665 9.552 -12.557 1.00 86.12 85 THR A O 1
ATOM 616 N N . GLY A 1 86 ? -1.394 10.804 -14.405 1.00 89.25 86 GLY A N 1
ATOM 617 C CA . GLY A 1 86 ? -2.430 11.781 -14.081 1.00 89.25 86 GLY A CA 1
ATOM 618 C C . GLY A 1 86 ? -3.802 11.141 -13.873 1.00 89.25 86 GLY A C 1
ATOM 619 O O . GLY A 1 86 ? -4.471 11.457 -12.896 1.00 89.25 86 GLY A O 1
ATOM 620 N N . ALA A 1 87 ? -4.197 10.193 -14.722 1.00 88.69 87 ALA A N 1
ATOM 621 C CA . ALA A 1 87 ? -5.469 9.485 -14.613 1.00 88.69 87 ALA A CA 1
ATOM 622 C C . ALA A 1 87 ? -5.560 8.621 -13.345 1.00 88.69 87 ALA A C 1
ATOM 624 O O . ALA A 1 87 ? -6.600 8.619 -12.689 1.00 88.69 87 ALA A O 1
ATOM 625 N N . VAL A 1 88 ? -4.478 7.933 -12.958 1.00 87.88 88 VAL A N 1
ATOM 626 C CA . VAL A 1 88 ? -4.433 7.142 -11.713 1.00 87.88 88 VAL A CA 1
ATOM 627 C C . VAL A 1 88 ? -4.582 8.044 -10.490 1.00 87.88 88 VAL A C 1
ATOM 629 O O . VAL A 1 88 ? -5.409 7.765 -9.620 1.00 87.88 88 VAL A O 1
ATOM 632 N N . PHE A 1 89 ? -3.829 9.146 -10.432 1.00 89.69 89 PHE A N 1
ATOM 633 C CA . PHE A 1 89 ? -3.937 10.103 -9.329 1.00 89.69 89 PHE A CA 1
ATOM 634 C C . PHE A 1 89 ? -5.307 10.774 -9.285 1.00 89.69 89 PHE A C 1
ATOM 636 O O . PHE A 1 89 ? -5.900 10.886 -8.214 1.00 89.69 89 PHE A O 1
ATOM 643 N N . LEU A 1 90 ? -5.833 11.182 -10.439 1.00 92.25 90 LEU A N 1
ATOM 644 C CA . LEU A 1 90 ? -7.135 11.829 -10.531 1.00 92.25 90 LEU A CA 1
ATOM 645 C C . LEU A 1 90 ? -8.263 10.875 -10.124 1.00 92.25 90 LEU A C 1
ATOM 647 O O . LEU A 1 90 ? -9.156 11.273 -9.382 1.00 92.25 90 LEU A O 1
ATOM 651 N N . GLY A 1 91 ? -8.198 9.609 -10.545 1.00 91.25 91 GLY A N 1
ATOM 652 C CA . GLY A 1 91 ? -9.146 8.574 -10.140 1.00 91.25 91 GLY A CA 1
ATOM 653 C C . GLY A 1 91 ? -9.114 8.320 -8.633 1.00 91.25 91 GLY A C 1
ATOM 654 O O . GLY A 1 91 ? -10.161 8.325 -7.985 1.00 91.25 91 GLY A O 1
ATOM 655 N N . ALA A 1 92 ? -7.920 8.180 -8.051 1.00 88.94 92 ALA A N 1
ATOM 656 C CA . ALA A 1 92 ? -7.762 8.036 -6.605 1.00 88.94 92 ALA A CA 1
ATOM 657 C C . ALA A 1 92 ? -8.309 9.258 -5.848 1.00 88.94 92 ALA A C 1
ATOM 659 O O . ALA A 1 92 ? -9.047 9.105 -4.874 1.00 88.94 92 ALA A O 1
ATOM 660 N N . PHE A 1 93 ? -8.011 10.469 -6.327 1.00 92.06 93 PHE A N 1
ATOM 661 C CA . PHE A 1 93 ? -8.500 11.711 -5.735 1.00 92.06 93 PHE A CA 1
ATOM 662 C C . PHE A 1 93 ? -10.027 11.817 -5.795 1.00 92.06 93 PHE A C 1
ATOM 664 O O . PHE A 1 93 ? -10.655 12.154 -4.796 1.00 92.06 93 PHE A O 1
ATOM 671 N N . LEU A 1 94 ? -10.638 11.471 -6.931 1.00 94.06 94 LEU A N 1
ATOM 672 C CA . LEU A 1 94 ? -12.093 11.443 -7.102 1.00 94.06 94 LEU A CA 1
ATOM 673 C C . LEU A 1 94 ? -12.764 10.474 -6.130 1.00 94.06 94 LEU A C 1
ATOM 675 O O . LEU A 1 94 ? -13.746 10.842 -5.485 1.00 94.06 94 LEU A O 1
ATOM 679 N N . ILE A 1 95 ? -12.226 9.258 -5.996 1.00 92.06 95 ILE A N 1
ATOM 680 C CA . ILE A 1 95 ? -12.760 8.256 -5.069 1.00 92.06 95 ILE A CA 1
ATOM 681 C C . ILE A 1 95 ? -12.669 8.773 -3.633 1.00 92.06 95 ILE A C 1
ATOM 683 O O . ILE A 1 95 ? -13.674 8.760 -2.929 1.00 92.06 95 ILE A O 1
ATOM 687 N N . VAL A 1 96 ? -11.508 9.278 -3.205 1.00 92.00 96 VAL A N 1
ATOM 688 C CA . VAL A 1 96 ? -11.313 9.791 -1.839 1.00 92.00 96 VAL A CA 1
ATOM 689 C C . VAL A 1 96 ? -12.189 11.013 -1.566 1.00 92.00 96 VAL A C 1
ATOM 691 O O . VAL A 1 96 ? -12.810 11.085 -0.510 1.00 92.00 96 VAL A O 1
ATOM 694 N N . ALA A 1 97 ? -12.302 11.950 -2.508 1.00 92.12 97 ALA A N 1
ATOM 695 C CA . ALA A 1 97 ? -13.155 13.128 -2.367 1.00 92.12 97 ALA A CA 1
ATOM 696 C C . ALA A 1 97 ? -14.640 12.748 -2.262 1.00 92.12 97 ALA A C 1
ATOM 698 O O . ALA A 1 97 ? -15.376 13.290 -1.432 1.00 92.12 97 ALA A O 1
ATOM 699 N N . LEU A 1 98 ? -15.086 11.782 -3.072 1.00 93.00 98 LEU A N 1
ATOM 700 C CA . LEU A 1 98 ? -16.451 11.270 -3.013 1.00 93.00 98 LEU A CA 1
ATOM 701 C C . LEU A 1 98 ? -16.710 10.550 -1.688 1.00 93.00 98 LEU A C 1
ATOM 703 O O . LEU A 1 98 ? -17.724 10.806 -1.033 1.00 93.00 98 LEU A O 1
ATOM 707 N N . LEU A 1 99 ? -15.776 9.695 -1.271 1.00 88.94 99 LEU A N 1
ATOM 708 C CA . LEU A 1 99 ? -15.870 8.937 -0.034 1.00 88.94 99 LEU A CA 1
ATOM 709 C C . LEU A 1 99 ? -15.850 9.871 1.178 1.00 88.94 99 LEU A C 1
ATOM 711 O O . LEU A 1 99 ? -16.714 9.748 2.032 1.00 88.94 99 LEU A O 1
ATOM 715 N N . GLY A 1 100 ? -14.990 10.889 1.207 1.00 88.81 100 GLY A N 1
ATOM 716 C CA . GLY A 1 100 ? -14.954 11.894 2.273 1.00 88.81 100 GLY A CA 1
ATOM 717 C C . GLY A 1 100 ? -16.272 12.658 2.442 1.00 88.81 100 GLY A C 1
ATOM 718 O O . GLY A 1 100 ? -16.608 13.072 3.548 1.00 88.81 100 GLY A O 1
ATOM 719 N N . ARG A 1 101 ? -17.074 12.800 1.378 1.00 88.56 101 ARG A N 1
ATOM 720 C CA . ARG A 1 101 ? -18.406 13.427 1.452 1.00 88.56 101 ARG A CA 1
ATOM 721 C C . ARG A 1 101 ? -19.529 12.440 1.782 1.00 88.56 101 ARG A C 1
ATOM 723 O O . ARG A 1 101 ? -20.576 12.848 2.293 1.00 88.56 101 ARG A O 1
ATOM 730 N N . LEU A 1 102 ? -19.365 11.169 1.425 1.00 87.19 102 LEU A N 1
ATOM 731 C CA . LEU A 1 102 ? -20.386 10.134 1.588 1.00 87.19 102 LEU A CA 1
ATOM 732 C C . LEU A 1 102 ? -20.262 9.411 2.935 1.00 87.19 102 LEU A C 1
ATOM 734 O O . LEU A 1 102 ? -21.270 9.187 3.601 1.00 87.19 102 LEU A O 1
ATOM 738 N N . LEU A 1 103 ? -19.038 9.124 3.370 1.00 87.00 103 LEU A N 1
ATOM 739 C CA . LEU A 1 103 ? -18.724 8.372 4.580 1.00 87.00 103 LEU A CA 1
ATOM 740 C C . LEU A 1 103 ? -19.297 9.020 5.854 1.00 87.00 103 LEU A C 1
ATOM 742 O O . LEU A 1 103 ? -19.997 8.314 6.572 1.00 87.00 103 LEU A O 1
ATOM 746 N N . PRO A 1 104 ? -19.204 10.350 6.082 1.00 86.25 104 PRO A N 1
ATOM 747 C CA . PRO A 1 104 ? -19.814 10.981 7.260 1.00 86.25 104 PRO A CA 1
ATOM 748 C C . PRO A 1 104 ? -21.347 10.907 7.275 1.00 86.25 104 PRO A C 1
ATOM 750 O O . PRO A 1 104 ? -21.976 11.078 8.317 1.00 86.25 104 PRO A O 1
ATOM 753 N N . ARG A 1 105 ? -21.986 10.700 6.113 1.00 85.19 105 ARG A N 1
ATOM 754 C CA . ARG A 1 105 ? -23.437 10.468 6.040 1.00 85.19 105 ARG A CA 1
ATOM 755 C C . ARG A 1 105 ? -23.783 9.020 6.371 1.00 85.19 105 ARG A C 1
ATOM 757 O O . ARG A 1 105 ? -24.799 8.793 7.018 1.00 85.19 105 ARG A O 1
ATOM 764 N N . LEU A 1 106 ? -22.949 8.076 5.940 1.00 84.00 106 LEU A N 1
ATOM 765 C CA . LEU A 1 106 ? -23.119 6.646 6.194 1.00 84.00 106 LEU A CA 1
ATOM 766 C C . LEU A 1 106 ? -22.793 6.273 7.647 1.00 84.00 106 LEU A C 1
ATOM 768 O O . LEU A 1 106 ? -23.501 5.461 8.229 1.00 84.00 106 LEU A O 1
ATOM 772 N N . GLU A 1 107 ? -21.805 6.921 8.268 1.00 82.94 107 GLU A N 1
ATOM 773 C CA . GLU A 1 107 ? -21.435 6.725 9.680 1.00 82.94 107 GLU A CA 1
ATOM 774 C C . GLU A 1 107 ? -22.537 7.115 10.674 1.00 82.94 107 GLU A C 1
ATOM 776 O O . GLU A 1 107 ? -22.502 6.693 11.829 1.00 82.94 107 GLU A O 1
ATOM 781 N N . LYS A 1 108 ? -23.547 7.882 10.238 1.00 84.12 108 LYS A N 1
ATOM 782 C CA . LYS A 1 108 ? -24.739 8.165 11.056 1.00 84.12 108 LYS A CA 1
ATOM 783 C C . LYS A 1 108 ? -25.552 6.905 11.355 1.00 84.12 108 LYS A C 1
ATOM 785 O O . LYS A 1 108 ? -26.329 6.896 12.304 1.00 84.12 108 LYS A O 1
ATOM 790 N N . LEU A 1 109 ? -25.392 5.855 10.549 1.00 88.12 109 LEU A N 1
ATOM 791 C CA . LEU A 1 109 ? -25.995 4.551 10.783 1.00 88.12 109 LEU A CA 1
ATOM 792 C C . LEU A 1 109 ? -25.071 3.739 11.698 1.00 88.12 109 LEU A C 1
ATOM 794 O O . LEU A 1 109 ? -23.940 3.425 11.322 1.00 88.12 109 LEU A O 1
ATOM 798 N N . ALA A 1 110 ? -25.569 3.359 12.878 1.00 85.50 110 ALA A N 1
ATOM 799 C CA . ALA A 1 110 ? -24.797 2.613 13.878 1.00 85.50 110 ALA A CA 1
ATOM 800 C C . ALA A 1 110 ? -24.146 1.342 13.298 1.00 85.50 110 ALA A C 1
ATOM 802 O O . ALA A 1 110 ? -22.960 1.104 13.513 1.00 85.50 110 ALA A O 1
ATOM 803 N N . THR A 1 111 ? -24.878 0.600 12.461 1.00 87.75 111 THR A N 1
ATOM 804 C CA . THR A 1 111 ? -24.390 -0.618 11.794 1.00 87.75 111 THR A CA 1
ATOM 805 C C . THR A 1 111 ? -23.166 -0.370 10.910 1.00 87.75 111 THR A C 1
ATOM 807 O O . THR A 1 111 ? -22.234 -1.169 10.900 1.00 87.75 111 THR A O 1
ATOM 810 N N . VAL A 1 112 ? -23.136 0.743 10.169 1.00 87.88 112 VAL A N 1
ATOM 811 C CA . VAL A 1 112 ? -22.016 1.056 9.267 1.00 87.88 112 VAL A CA 1
ATOM 812 C C . VAL A 1 112 ? -20.784 1.464 10.068 1.00 87.88 112 VAL A C 1
ATOM 814 O O . VAL A 1 112 ? -19.674 1.045 9.744 1.00 87.88 112 VAL A O 1
ATOM 817 N N . ARG A 1 113 ? -20.974 2.230 11.147 1.00 87.75 113 ARG A N 1
ATO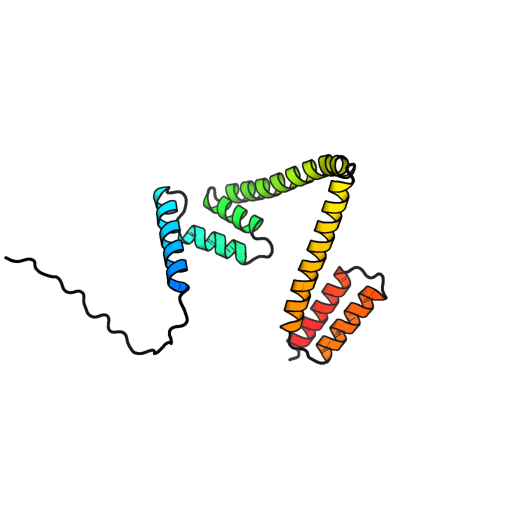M 818 C CA . ARG A 1 113 ? -19.894 2.624 12.059 1.00 87.75 113 ARG A CA 1
ATOM 819 C C . ARG A 1 113 ? -19.233 1.414 12.722 1.00 87.75 113 ARG A C 1
ATOM 821 O O . ARG A 1 113 ? -18.009 1.335 12.743 1.00 87.75 113 ARG A O 1
ATOM 828 N N . GLU A 1 114 ? -20.020 0.469 13.230 1.00 90.00 114 GLU A N 1
ATOM 829 C CA . GLU A 1 114 ? -19.493 -0.761 13.838 1.00 90.00 114 GLU A CA 1
ATOM 830 C C . GLU A 1 114 ? -18.767 -1.638 12.813 1.00 90.00 114 GLU A C 1
ATOM 832 O O . GLU A 1 114 ? -17.683 -2.151 13.090 1.00 90.00 114 GLU A O 1
ATOM 837 N N . PHE A 1 115 ? -19.296 -1.737 11.590 1.00 91.94 115 PHE A N 1
ATOM 838 C CA . PHE A 1 115 ? -18.617 -2.429 10.497 1.00 91.94 115 PHE A CA 1
ATOM 839 C C . PHE A 1 115 ? -17.256 -1.793 10.164 1.00 91.94 115 PHE A C 1
ATOM 841 O O . PHE A 1 115 ? -16.250 -2.496 10.096 1.00 91.94 115 PHE A O 1
ATOM 848 N N . LEU A 1 116 ? -17.193 -0.464 10.015 1.00 87.94 116 LEU A N 1
ATOM 849 C CA . LEU A 1 116 ? -15.949 0.279 9.760 1.00 87.94 116 LEU A CA 1
ATOM 850 C C . LEU A 1 116 ? -14.916 0.088 10.883 1.00 87.94 116 LEU A C 1
ATOM 852 O O . LEU A 1 116 ? -13.719 -0.052 10.613 1.00 87.94 116 LEU A O 1
ATOM 856 N N . GLN A 1 117 ? -15.367 0.035 12.139 1.00 88.81 117 GLN A N 1
ATOM 857 C CA . GLN A 1 117 ? -14.508 -0.286 13.281 1.00 88.81 117 GLN A CA 1
ATOM 858 C C . GLN A 1 117 ? -13.983 -1.725 13.211 1.00 88.81 117 GLN A C 1
ATOM 860 O O . GLN A 1 117 ? -12.788 -1.943 13.415 1.00 88.81 117 GLN A O 1
ATOM 865 N N . GLY A 1 118 ? -14.831 -2.692 12.852 1.00 91.69 118 GLY A N 1
ATOM 866 C CA . GLY A 1 118 ? -14.426 -4.084 12.645 1.00 91.69 118 GLY A CA 1
ATOM 867 C C . GLY A 1 118 ? -13.393 -4.239 11.525 1.00 91.69 118 GLY A C 1
ATOM 868 O O . GLY A 1 118 ? -12.386 -4.921 11.704 1.00 91.69 118 GLY A O 1
ATOM 869 N N . VAL A 1 119 ? -13.582 -3.544 10.398 1.00 93.12 119 VAL A N 1
ATOM 870 C CA . VAL A 1 119 ? -12.605 -3.510 9.296 1.00 93.12 119 VAL A CA 1
ATOM 871 C C . VAL A 1 119 ? -11.278 -2.916 9.765 1.00 93.12 119 VAL A C 1
ATOM 873 O O . VAL A 1 119 ? -10.224 -3.487 9.495 1.00 93.12 119 VAL A O 1
ATOM 876 N N . SER A 1 120 ? -11.316 -1.811 10.513 1.00 89.25 120 SER A N 1
ATOM 877 C CA . SER A 1 120 ? -10.107 -1.188 11.066 1.00 89.25 120 SER A CA 1
ATOM 878 C C . SER A 1 120 ? -9.350 -2.150 11.992 1.00 89.25 120 SER A C 1
ATOM 880 O O . SER A 1 120 ? -8.135 -2.297 11.868 1.00 89.25 120 SER A O 1
ATOM 882 N N . ALA A 1 121 ? -10.063 -2.871 12.864 1.00 91.06 121 ALA A N 1
ATOM 883 C CA . ALA A 1 121 ? -9.476 -3.893 13.729 1.00 91.06 121 ALA A CA 1
ATOM 884 C C . ALA A 1 121 ? -8.882 -5.069 12.931 1.00 91.06 121 ALA A C 1
ATOM 886 O O . ALA A 1 121 ? -7.783 -5.535 13.239 1.00 91.06 121 ALA A O 1
ATOM 887 N N . ALA A 1 122 ? -9.559 -5.515 11.869 1.00 94.19 122 ALA A N 1
ATOM 888 C CA . ALA A 1 122 ? -9.064 -6.5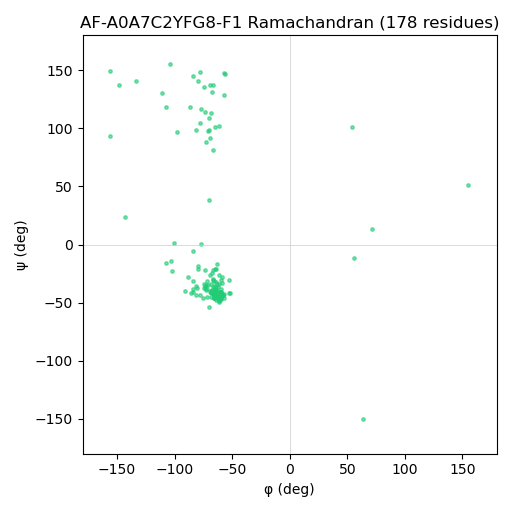72 10.991 1.00 94.19 122 ALA A CA 1
ATOM 889 C C . ALA A 1 122 ? -7.767 -6.165 10.275 1.00 94.19 122 ALA A C 1
ATOM 891 O O . ALA A 1 122 ? -6.824 -6.954 10.226 1.00 94.19 122 ALA A O 1
ATOM 892 N N . VAL A 1 123 ? -7.680 -4.927 9.775 1.00 93.88 123 VAL A N 1
ATOM 893 C CA . VAL A 1 123 ? -6.461 -4.396 9.142 1.00 93.88 123 VAL A CA 1
ATOM 894 C C . VAL A 1 123 ? -5.286 -4.421 10.119 1.00 93.88 123 VAL A C 1
ATOM 896 O O . VAL A 1 123 ? -4.216 -4.919 9.769 1.00 93.88 123 VAL A O 1
ATOM 899 N N . VAL A 1 124 ? -5.486 -3.959 11.357 1.00 89.19 124 VAL A N 1
ATOM 900 C CA . VAL A 1 124 ? -4.449 -4.015 12.401 1.00 89.19 124 VAL A CA 1
ATOM 901 C C . VAL A 1 124 ? -4.029 -5.462 12.680 1.00 89.19 124 VAL A C 1
ATOM 903 O O . VAL A 1 124 ? -2.834 -5.749 12.749 1.00 89.19 124 VAL A O 1
ATOM 906 N N . GLY A 1 125 ? -4.986 -6.390 12.766 1.00 90.88 125 GLY A N 1
ATOM 907 C CA . GLY A 1 125 ? -4.706 -7.815 12.954 1.00 90.88 125 GLY A CA 1
ATOM 908 C C . GLY A 1 125 ? -3.877 -8.425 11.820 1.00 90.88 125 GLY A C 1
ATOM 909 O O . GLY A 1 125 ? -2.932 -9.169 12.079 1.00 90.88 125 GLY A O 1
ATOM 910 N N . VAL A 1 126 ? -4.172 -8.074 10.565 1.00 92.19 126 VAL A N 1
ATOM 911 C CA . VAL A 1 126 ? -3.404 -8.531 9.394 1.00 92.19 126 VAL A CA 1
ATOM 912 C C . VAL A 1 126 ? -1.982 -7.977 9.419 1.00 92.19 126 VAL A C 1
ATOM 914 O O . VAL A 1 126 ? -1.033 -8.738 9.228 1.00 92.19 126 VAL A O 1
ATOM 917 N N . ILE A 1 127 ? -1.817 -6.680 9.695 1.00 87.56 127 ILE A N 1
ATOM 918 C CA . ILE A 1 127 ? -0.493 -6.053 9.814 1.00 87.56 127 ILE A CA 1
ATOM 919 C C . ILE A 1 127 ? 0.326 -6.765 10.895 1.00 87.56 127 ILE A C 1
ATOM 921 O O . ILE A 1 127 ? 1.479 -7.126 10.654 1.00 87.56 127 ILE A O 1
ATOM 925 N N . LEU A 1 128 ? -0.280 -7.032 12.054 1.00 83.12 128 LEU A N 1
ATOM 926 C CA . LEU A 1 128 ? 0.376 -7.746 13.145 1.00 83.12 128 LEU A CA 1
ATOM 927 C C . LEU A 1 128 ? 0.756 -9.177 12.741 1.00 83.12 128 LEU A C 1
ATOM 929 O O . LEU A 1 128 ? 1.878 -9.604 12.993 1.00 83.12 128 LEU A O 1
ATOM 933 N N . ALA A 1 129 ? -0.132 -9.911 12.070 1.00 84.31 129 ALA A N 1
ATOM 934 C CA . ALA A 1 129 ? 0.151 -11.270 11.613 1.00 84.31 129 ALA A CA 1
ATOM 935 C C . ALA A 1 129 ? 1.3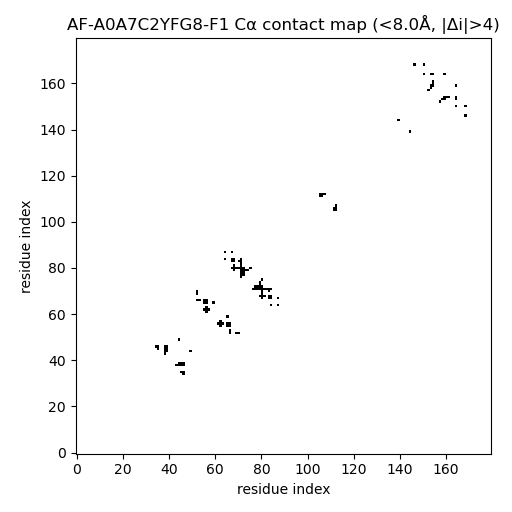35 -11.319 10.635 1.00 84.31 129 ALA A C 1
ATOM 937 O O . ALA A 1 129 ? 2.186 -12.207 10.727 1.00 84.31 129 ALA A O 1
ATOM 938 N N . VAL A 1 130 ? 1.413 -10.356 9.713 1.00 85.56 130 VAL A N 1
ATOM 939 C CA . VAL A 1 130 ? 2.549 -10.222 8.793 1.00 85.56 130 VAL A CA 1
ATOM 940 C C . VAL A 1 130 ? 3.822 -9.879 9.560 1.00 85.56 130 VAL A C 1
ATOM 942 O O . VAL A 1 130 ? 4.845 -10.526 9.346 1.00 85.56 130 VAL A O 1
ATOM 945 N N . ALA A 1 131 ? 3.760 -8.928 10.493 1.00 79.38 131 ALA A N 1
ATOM 94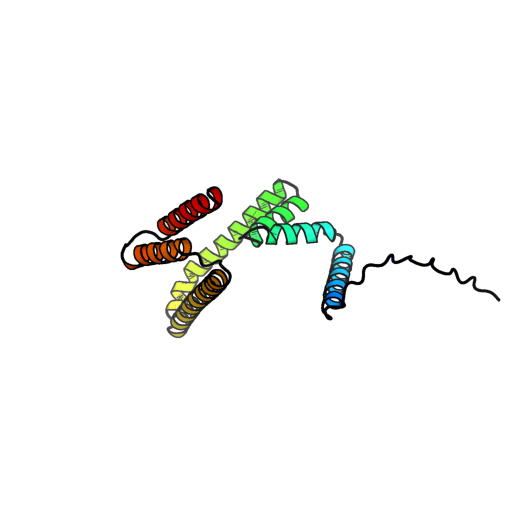6 C CA . ALA A 1 131 ? 4.902 -8.558 11.323 1.00 79.38 131 ALA A CA 1
ATOM 947 C C . ALA A 1 131 ? 5.444 -9.758 12.117 1.00 79.38 131 ALA A C 1
ATOM 949 O O . ALA A 1 131 ? 6.649 -9.997 12.123 1.00 79.38 131 ALA A O 1
ATOM 950 N N . VAL A 1 132 ? 4.562 -10.567 12.712 1.00 78.38 132 VAL A N 1
ATOM 951 C CA . VAL A 1 132 ? 4.944 -11.791 13.431 1.00 78.38 132 VAL A CA 1
ATOM 952 C C . VAL A 1 132 ? 5.586 -12.805 12.489 1.00 78.38 132 VAL A C 1
ATOM 954 O O . VAL A 1 132 ? 6.623 -13.369 12.823 1.00 78.38 132 VAL A O 1
ATOM 957 N N . ARG A 1 133 ? 5.030 -13.024 11.291 1.00 80.75 133 ARG A N 1
ATOM 958 C CA . ARG A 1 133 ? 5.635 -13.938 10.306 1.00 80.75 133 ARG A CA 1
ATOM 959 C C . ARG A 1 133 ? 7.041 -13.504 9.901 1.00 80.75 133 ARG A C 1
ATOM 961 O O . ARG A 1 133 ? 7.922 -14.353 9.794 1.00 80.75 133 ARG A O 1
ATOM 968 N N . LEU A 1 134 ? 7.250 -12.204 9.702 1.00 78.88 134 LEU A N 1
ATOM 969 C CA . LEU A 1 134 ? 8.570 -11.653 9.399 1.00 78.88 134 LEU A CA 1
ATOM 970 C C . LEU A 1 134 ? 9.529 -11.819 10.582 1.00 78.88 134 LEU A C 1
ATOM 972 O O . LEU A 1 134 ? 10.673 -12.210 10.379 1.00 78.88 134 LEU A O 1
ATOM 976 N N . ALA A 1 135 ? 9.057 -11.591 11.809 1.00 74.81 135 ALA A N 1
ATOM 977 C CA . ALA A 1 135 ? 9.857 -11.763 13.017 1.00 74.81 135 ALA A CA 1
ATOM 978 C C . ALA A 1 135 ? 10.271 -13.230 13.234 1.00 74.81 135 ALA A C 1
ATOM 980 O O . ALA A 1 135 ? 11.422 -13.507 13.549 1.00 74.81 135 ALA A O 1
ATOM 981 N N . LEU A 1 136 ? 9.370 -14.189 13.012 1.00 76.25 136 LEU A N 1
ATOM 982 C CA . LEU A 1 136 ? 9.679 -15.619 13.143 1.00 76.25 136 LEU A CA 1
ATOM 983 C C . LEU A 1 136 ? 10.685 -16.113 12.093 1.00 76.25 136 LEU A C 1
ATOM 985 O O . LEU A 1 136 ? 11.435 -17.044 12.368 1.00 76.25 136 LEU A O 1
ATOM 989 N N . GLY A 1 137 ? 10.704 -15.501 10.906 1.00 74.12 137 GLY A N 1
ATOM 990 C CA . GLY A 1 137 ? 11.679 -15.795 9.853 1.00 74.12 137 GLY A CA 1
ATOM 991 C C . GLY A 1 137 ? 13.012 -15.051 9.997 1.00 74.12 137 GLY A C 1
ATOM 992 O O . GLY A 1 137 ? 13.918 -15.288 9.200 1.00 74.12 137 GLY A O 1
ATOM 993 N N . ALA A 1 138 ? 13.140 -14.146 10.970 1.00 75.88 138 ALA A N 1
ATOM 994 C CA . ALA A 1 138 ? 14.352 -13.366 11.178 1.00 75.88 138 ALA A CA 1
ATOM 995 C C . ALA A 1 138 ? 15.385 -14.143 12.018 1.00 75.88 138 ALA A C 1
ATOM 997 O O . ALA A 1 138 ? 15.011 -14.858 12.951 1.00 75.88 138 ALA A O 1
ATOM 998 N N . PRO A 1 139 ? 16.695 -13.991 11.744 1.00 76.06 139 PRO A N 1
ATOM 999 C CA . PRO A 1 139 ? 17.733 -14.514 12.621 1.00 76.06 139 PRO A CA 1
ATOM 1000 C C . PRO A 1 139 ? 17.732 -13.729 13.941 1.00 76.06 139 PRO A C 1
ATOM 1002 O O . PRO A 1 139 ? 18.043 -12.535 13.988 1.00 76.06 139 PRO A O 1
ATOM 1005 N N . TRP A 1 140 ? 17.361 -14.408 15.024 1.00 73.38 140 TRP A N 1
ATOM 1006 C CA . TRP A 1 140 ? 17.350 -13.839 16.367 1.00 73.38 140 TRP A CA 1
ATOM 1007 C C . TRP A 1 140 ? 18.755 -13.880 16.954 1.00 73.38 140 TRP A C 1
ATOM 1009 O O . TRP A 1 140 ? 19.203 -14.901 17.466 1.00 73.38 140 TRP A O 1
ATOM 1019 N N . ASP A 1 141 ? 19.446 -12.750 16.868 1.00 77.75 141 ASP A N 1
ATOM 1020 C CA . ASP A 1 141 ? 20.717 -12.523 17.545 1.00 77.75 141 ASP A CA 1
ATOM 1021 C C . ASP A 1 141 ? 20.497 -11.622 18.772 1.00 77.75 141 ASP A C 1
ATOM 1023 O O . ASP A 1 141 ? 19.539 -10.842 18.819 1.00 77.75 141 ASP A O 1
ATOM 1027 N N . LEU A 1 142 ? 21.381 -11.697 19.768 1.00 70.00 142 LEU A N 1
ATOM 1028 C CA . LEU A 1 142 ? 21.214 -11.012 21.058 1.00 70.00 142 LEU A CA 1
ATOM 1029 C C . LEU A 1 142 ? 21.081 -9.489 20.885 1.00 70.00 142 LEU A C 1
ATOM 1031 O O . LEU A 1 142 ? 20.329 -8.831 21.601 1.00 70.00 142 LEU A O 1
ATOM 1035 N N . GLY A 1 143 ? 21.759 -8.929 19.878 1.00 66.69 143 GLY A N 1
ATOM 1036 C CA . GLY A 1 143 ? 21.627 -7.515 19.534 1.00 66.69 143 GLY A CA 1
ATOM 1037 C C . GLY A 1 143 ? 20.324 -7.169 18.817 1.00 66.69 143 GLY A C 1
ATOM 1038 O O . GLY A 1 143 ? 19.777 -6.102 19.070 1.00 66.69 143 GLY A O 1
ATOM 1039 N N . THR A 1 144 ? 19.783 -8.062 17.985 1.00 69.06 144 THR A N 1
ATOM 1040 C CA . THR A 1 144 ? 18.470 -7.869 17.348 1.00 69.06 144 THR A CA 1
ATOM 1041 C C . THR A 1 144 ? 17.366 -7.878 18.403 1.00 69.06 144 THR A C 1
ATOM 1043 O O . THR A 1 144 ? 16.502 -7.009 18.387 1.00 69.06 144 THR A O 1
ATOM 1046 N N . VAL A 1 145 ? 17.451 -8.781 19.387 1.00 72.38 145 VAL A N 1
ATOM 1047 C CA . VAL A 1 145 ? 16.525 -8.832 20.532 1.00 72.38 145 VAL A CA 1
ATOM 1048 C C . VAL A 1 145 ? 16.586 -7.542 21.353 1.00 72.38 145 VAL A C 1
ATOM 1050 O O . VAL A 1 145 ? 15.544 -6.962 21.659 1.00 72.38 145 VAL A O 1
ATOM 1053 N N . LEU A 1 146 ? 17.792 -7.054 21.672 1.00 73.12 146 LEU A N 1
ATOM 1054 C CA . LEU A 1 146 ? 17.972 -5.817 22.437 1.00 73.12 146 LEU A CA 1
ATOM 1055 C C . LEU A 1 146 ? 17.435 -4.592 21.678 1.00 73.12 146 LEU A C 1
ATOM 1057 O O . LEU A 1 146 ? 16.797 -3.726 22.271 1.00 73.12 146 LEU A O 1
ATOM 1061 N N . LEU A 1 147 ? 17.644 -4.545 20.359 1.00 69.38 147 LEU A N 1
ATOM 1062 C CA . LEU A 1 147 ? 17.136 -3.496 19.474 1.00 69.38 147 LEU A CA 1
ATOM 1063 C C . LEU A 1 147 ? 15.610 -3.502 19.395 1.00 69.38 147 LEU A C 1
ATOM 1065 O O . LEU A 1 147 ? 14.995 -2.442 19.508 1.00 69.38 147 LEU A O 1
ATOM 1069 N N . THR A 1 148 ? 14.987 -4.671 19.234 1.00 70.88 148 THR A N 1
ATOM 1070 C CA . THR A 1 148 ? 13.524 -4.810 19.221 1.00 70.88 148 THR 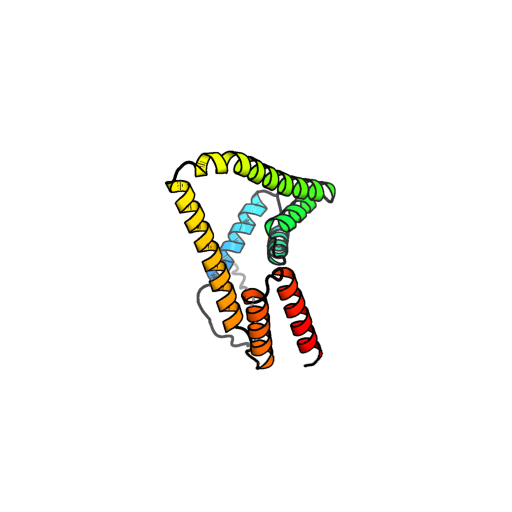A CA 1
ATOM 1071 C C . THR A 1 148 ? 12.921 -4.438 20.576 1.00 70.88 148 THR A C 1
ATOM 1073 O O . THR A 1 148 ? 11.928 -3.718 20.624 1.00 70.88 148 THR A O 1
ATOM 1076 N N . ALA A 1 149 ? 13.544 -4.849 21.682 1.00 73.12 149 ALA A N 1
ATOM 1077 C CA . ALA A 1 149 ? 13.104 -4.482 23.026 1.00 73.12 149 ALA A CA 1
ATOM 1078 C C . ALA A 1 149 ? 13.253 -2.973 23.296 1.00 73.12 149 ALA A C 1
ATOM 1080 O O . ALA A 1 149 ? 12.336 -2.355 23.833 1.00 73.12 149 ALA A O 1
ATOM 1081 N N . ALA A 1 150 ? 14.364 -2.359 22.878 1.00 70.81 150 ALA A N 1
ATOM 1082 C CA . ALA A 1 150 ? 14.597 -0.924 23.031 1.00 70.81 150 ALA A CA 1
ATOM 1083 C C . ALA A 1 150 ? 13.643 -0.087 22.168 1.00 70.81 150 ALA A C 1
ATOM 1085 O O . ALA A 1 150 ? 13.103 0.909 22.642 1.00 70.81 150 ALA A O 1
ATOM 1086 N N . SER A 1 151 ? 13.396 -0.499 20.922 1.00 67.75 151 SER A N 1
ATOM 1087 C CA . SER A 1 151 ? 12.453 0.179 20.022 1.00 67.75 151 SER A CA 1
ATOM 1088 C C . SER A 1 151 ? 11.003 0.025 20.480 1.00 67.75 151 SER A C 1
ATOM 1090 O O . SER A 1 151 ? 10.277 1.016 20.501 1.00 67.75 151 SER A O 1
ATOM 1092 N N . ALA A 1 152 ? 10.592 -1.162 20.938 1.00 71.00 152 ALA A N 1
ATOM 1093 C CA . ALA A 1 152 ? 9.291 -1.348 21.579 1.00 71.00 152 ALA A CA 1
ATOM 1094 C C . ALA A 1 152 ? 9.171 -0.482 22.843 1.00 71.00 152 ALA A C 1
ATOM 1096 O O . ALA A 1 152 ? 8.200 0.255 22.994 1.00 71.00 152 ALA A O 1
ATOM 1097 N N . GLY A 1 153 ? 10.188 -0.489 23.709 1.00 71.44 153 GLY A N 1
ATOM 1098 C CA . GLY A 1 153 ? 10.240 0.356 24.901 1.00 71.44 153 GLY A CA 1
ATOM 1099 C C . GLY A 1 153 ? 10.117 1.847 24.579 1.00 71.44 153 GLY A C 1
ATOM 1100 O O . GLY A 1 153 ? 9.343 2.543 25.228 1.00 71.44 153 GLY A O 1
ATOM 1101 N N . LEU A 1 154 ? 10.798 2.333 23.537 1.00 68.44 154 LEU A N 1
ATOM 1102 C CA . LEU A 1 154 ? 10.706 3.728 23.097 1.00 68.44 154 LEU A CA 1
ATOM 1103 C C . LEU A 1 154 ? 9.309 4.107 22.595 1.00 68.44 154 LEU A C 1
ATOM 1105 O O . LEU A 1 154 ? 8.885 5.228 22.845 1.00 68.44 154 LEU A O 1
ATOM 1109 N N . VAL A 1 155 ? 8.602 3.202 21.911 1.00 70.12 155 VAL A N 1
ATOM 1110 C CA . VAL A 1 155 ? 7.230 3.442 21.419 1.00 70.12 155 VAL A CA 1
ATOM 1111 C C . VAL A 1 155 ? 6.207 3.405 22.555 1.00 70.12 155 VAL A C 1
ATOM 1113 O O . VAL A 1 155 ? 5.253 4.177 22.543 1.00 70.12 155 VAL A O 1
ATOM 1116 N N . PHE A 1 156 ? 6.384 2.510 23.532 1.00 67.81 156 PHE A N 1
ATOM 1117 C CA . PHE A 1 156 ? 5.433 2.338 24.633 1.00 67.81 156 PHE A CA 1
ATOM 1118 C C . PHE A 1 156 ? 5.647 3.323 25.794 1.00 67.81 156 PHE A C 1
ATOM 1120 O O . PHE A 1 156 ? 4.673 3.684 26.450 1.00 67.81 156 PHE A O 1
ATOM 1127 N N . LEU A 1 157 ? 6.885 3.763 26.061 1.00 67.88 157 LEU A N 1
ATOM 1128 C CA . LEU A 1 157 ? 7.201 4.706 27.149 1.00 67.88 157 LEU A CA 1
ATOM 1129 C C . LEU A 1 157 ? 7.440 6.142 26.658 1.00 67.88 157 LEU A C 1
ATOM 1131 O O . LEU A 1 157 ? 7.301 7.081 27.440 1.00 67.88 157 LEU A O 1
ATOM 1135 N N . GLY A 1 158 ? 7.808 6.338 25.390 1.00 59.62 158 GLY A N 1
ATOM 1136 C CA . GLY A 1 158 ? 8.046 7.651 24.800 1.00 59.62 158 GLY A CA 1
ATOM 1137 C C . GLY A 1 158 ? 6.970 7.989 23.777 1.00 59.62 158 GLY A C 1
ATOM 1138 O O . GLY A 1 158 ? 6.720 7.225 22.854 1.00 59.62 158 GLY A O 1
ATOM 1139 N N . ASN A 1 159 ? 6.376 9.180 23.866 1.00 63.16 159 ASN A N 1
ATOM 1140 C CA . ASN A 1 159 ? 5.470 9.726 22.845 1.00 63.16 159 ASN A CA 1
ATOM 1141 C C . ASN A 1 159 ? 6.223 10.117 21.547 1.00 63.16 159 ASN A C 1
ATOM 1143 O O . ASN A 1 159 ? 5.992 11.174 20.961 1.00 63.16 159 ASN A O 1
ATOM 1147 N N . TRP A 1 160 ? 7.209 9.316 21.143 1.00 61.06 160 TRP A N 1
ATOM 1148 C CA . TRP A 1 160 ? 8.039 9.560 19.976 1.00 61.06 160 TRP A CA 1
ATOM 1149 C C . TRP A 1 160 ? 7.293 9.145 18.710 1.00 61.06 160 TRP A C 1
A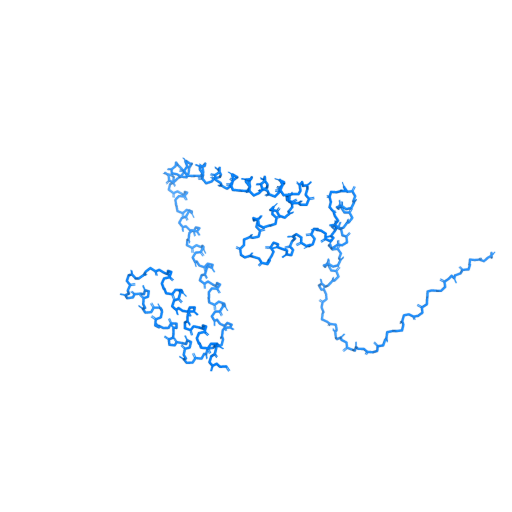TOM 1151 O O . TRP A 1 160 ? 6.606 8.121 18.690 1.00 61.06 160 TRP A O 1
ATOM 1161 N N . PRO A 1 161 ? 7.418 9.919 17.623 1.00 67.62 161 PRO A N 1
ATOM 1162 C CA . PRO A 1 161 ? 6.708 9.608 16.401 1.00 67.62 161 PRO A CA 1
ATOM 1163 C C . PRO A 1 161 ? 7.283 8.337 15.759 1.00 67.62 161 PRO A C 1
ATOM 1165 O O . PRO A 1 161 ? 8.500 8.159 15.674 1.00 67.62 161 PRO A O 1
ATOM 1168 N N . ALA A 1 162 ? 6.397 7.464 15.270 1.00 64.00 162 ALA A N 1
ATOM 1169 C CA . ALA A 1 162 ? 6.737 6.133 14.757 1.00 64.00 162 ALA A CA 1
ATOM 1170 C C . ALA A 1 162 ? 7.840 6.135 13.678 1.00 64.00 162 ALA A C 1
ATOM 1172 O O . ALA A 1 162 ? 8.632 5.198 13.599 1.00 64.00 162 ALA A O 1
ATOM 1173 N N . TRP A 1 163 ? 7.946 7.206 12.883 1.00 66.00 163 TRP A N 1
ATOM 1174 C CA . TRP A 1 163 ? 8.999 7.346 11.873 1.00 66.00 163 TRP A CA 1
ATOM 1175 C C . TRP A 1 163 ? 10.409 7.402 12.482 1.00 66.00 163 TRP A C 1
ATOM 1177 O O . TRP A 1 163 ? 11.338 6.850 11.897 1.00 66.00 163 TRP A O 1
ATOM 1187 N N . GLY A 1 164 ? 10.579 7.998 13.667 1.00 66.00 164 GLY A N 1
ATOM 1188 C CA . GLY A 1 164 ? 11.881 8.094 14.335 1.00 66.00 164 GLY A CA 1
ATOM 1189 C C . GLY A 1 164 ? 12.406 6.729 14.778 1.00 66.00 164 GLY A C 1
ATOM 1190 O O . GLY A 1 164 ? 13.592 6.441 14.645 1.00 66.00 164 GLY A O 1
ATOM 1191 N N . VAL A 1 165 ? 11.507 5.848 15.216 1.00 66.75 165 VAL A N 1
ATOM 1192 C CA . VAL A 1 165 ? 11.843 4.484 15.646 1.00 66.75 165 VAL A CA 1
ATOM 1193 C C . VAL A 1 165 ? 12.223 3.608 14.450 1.00 66.75 165 VAL A C 1
ATOM 1195 O O . VAL A 1 165 ? 13.181 2.841 14.527 1.00 66.75 165 VAL A O 1
ATOM 1198 N N . VAL A 1 166 ? 11.531 3.773 13.319 1.00 66.69 166 VAL A N 1
ATOM 1199 C CA . VAL A 1 166 ? 11.849 3.061 12.071 1.00 66.69 166 VAL A CA 1
ATOM 1200 C C . VAL A 1 166 ? 13.215 3.483 11.525 1.00 66.69 166 VAL A C 1
ATOM 1202 O O . VAL A 1 166 ? 14.013 2.624 11.161 1.00 66.69 166 VAL A O 1
ATOM 1205 N N . VAL A 1 167 ? 13.522 4.784 11.510 1.00 70.75 167 VAL A N 1
ATOM 1206 C CA . VAL A 1 167 ? 14.821 5.293 11.035 1.00 70.75 167 VAL A CA 1
ATOM 1207 C C . VAL A 1 167 ? 15.964 4.832 11.939 1.00 70.75 167 VAL A C 1
ATOM 1209 O O . VAL A 1 167 ? 17.002 4.407 11.438 1.00 70.75 167 VAL A O 1
ATOM 1212 N N . LEU A 1 168 ? 15.768 4.850 13.260 1.00 68.81 168 LEU A N 1
ATOM 1213 C CA . LEU A 1 168 ? 16.771 4.385 14.218 1.00 68.81 168 LEU A CA 1
ATOM 1214 C C . LEU A 1 168 ? 17.030 2.874 14.083 1.00 68.81 168 LEU A C 1
ATOM 1216 O O . LEU A 1 168 ? 18.181 2.437 14.090 1.00 68.81 168 LEU A O 1
ATOM 1220 N N . GLY A 1 169 ? 15.966 2.082 13.911 1.00 68.12 169 GLY A N 1
ATOM 1221 C CA . GLY A 1 169 ? 16.062 0.643 13.663 1.00 68.12 169 GLY A CA 1
ATOM 1222 C C . GLY A 1 169 ? 16.781 0.323 12.351 1.00 68.12 169 GLY A C 1
ATOM 1223 O O . GLY A 1 169 ? 17.642 -0.555 12.321 1.00 68.12 169 GLY A O 1
ATOM 1224 N N . LEU A 1 170 ? 16.498 1.082 11.288 1.00 69.44 170 LEU A N 1
ATOM 1225 C CA . LEU A 1 170 ? 17.171 0.945 9.996 1.00 69.44 170 LEU A CA 1
ATOM 1226 C C . LEU A 1 170 ? 18.658 1.323 10.086 1.00 69.44 170 LEU A C 1
ATOM 1228 O O . LEU A 1 170 ? 19.506 0.600 9.569 1.00 69.44 170 LEU A O 1
ATOM 1232 N N . ALA A 1 171 ? 18.983 2.420 10.775 1.00 70.81 171 ALA A N 1
ATOM 1233 C CA . ALA A 1 171 ? 20.356 2.885 10.959 1.00 70.81 171 ALA A CA 1
ATOM 1234 C C . ALA A 1 171 ? 21.196 1.884 11.764 1.00 70.81 171 ALA A C 1
ATOM 1236 O O . ALA A 1 171 ? 22.311 1.553 11.364 1.00 70.81 171 ALA A O 1
ATOM 1237 N N . MET A 1 172 ? 20.653 1.348 12.862 1.00 66.19 172 MET A N 1
ATOM 1238 C CA . MET A 1 172 ? 21.354 0.343 13.665 1.00 66.19 172 MET A CA 1
ATOM 1239 C C . MET A 1 172 ? 21.448 -1.016 12.959 1.00 66.19 172 MET A C 1
ATOM 1241 O O . MET A 1 172 ? 22.478 -1.682 13.062 1.00 66.19 172 MET A O 1
ATOM 1245 N N . GLY A 1 173 ? 20.426 -1.408 12.190 1.00 70.94 173 GLY A N 1
ATOM 1246 C CA . GLY A 1 173 ? 20.464 -2.609 11.352 1.00 70.94 173 GLY A CA 1
ATOM 1247 C C . GLY A 1 173 ? 21.517 -2.524 10.244 1.00 70.94 173 GLY A C 1
ATOM 1248 O O . GLY A 1 173 ? 22.294 -3.460 10.060 1.00 70.94 173 GLY A O 1
ATOM 1249 N N . ALA A 1 174 ? 21.606 -1.381 9.560 1.00 71.19 174 ALA A N 1
ATOM 1250 C CA . ALA A 1 174 ? 22.616 -1.132 8.531 1.00 71.19 174 ALA A CA 1
ATOM 1251 C C . ALA A 1 174 ? 24.036 -1.097 9.116 1.00 71.19 174 ALA A C 1
ATOM 1253 O O . ALA A 1 174 ? 24.952 -1.682 8.545 1.00 71.19 174 ALA A O 1
AT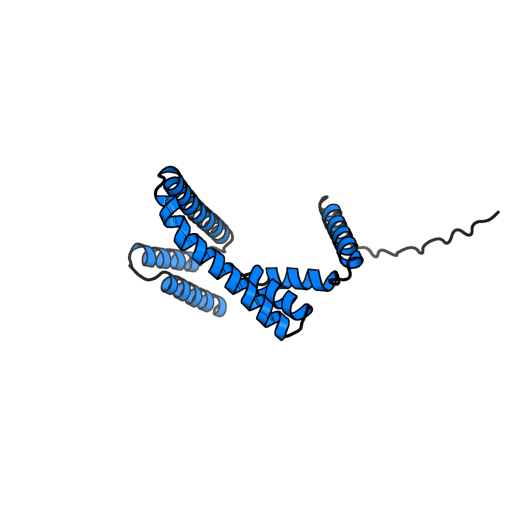OM 1254 N N . LEU A 1 175 ? 24.213 -0.473 10.285 1.00 71.50 175 LEU A N 1
ATOM 1255 C CA . LEU A 1 175 ? 25.504 -0.407 10.970 1.00 71.50 175 LEU A CA 1
ATOM 1256 C C . LEU A 1 175 ? 26.018 -1.801 11.368 1.00 71.50 175 LEU A C 1
ATOM 1258 O O . LEU A 1 175 ? 27.213 -2.067 11.264 1.00 71.50 175 LEU A O 1
ATOM 1262 N N . ARG A 1 176 ? 25.120 -2.707 11.777 1.00 65.62 176 ARG A N 1
ATOM 1263 C CA . ARG A 1 176 ? 25.467 -4.094 12.119 1.00 65.62 176 ARG A CA 1
ATOM 1264 C C . ARG A 1 176 ? 25.750 -4.952 10.880 1.00 65.62 176 ARG A C 1
ATOM 1266 O O . ARG A 1 176 ? 26.669 -5.756 10.928 1.00 65.62 176 ARG A O 1
ATOM 1273 N N . TYR A 1 177 ? 25.015 -4.755 9.781 1.00 68.56 177 TYR A N 1
ATOM 1274 C CA . TYR A 1 177 ? 25.267 -5.434 8.499 1.00 68.56 177 TYR A CA 1
ATOM 1275 C C . TYR A 1 177 ? 26.609 -5.035 7.867 1.00 68.56 177 TYR A C 1
ATOM 1277 O O . TYR A 1 177 ? 27.232 -5.837 7.192 1.00 68.56 177 TYR A O 1
ATOM 1285 N N . VAL A 1 178 ? 27.065 -3.798 8.083 1.00 69.81 178 VAL A N 1
ATOM 1286 C CA . VAL A 1 178 ? 28.357 -3.313 7.565 1.00 69.81 178 VAL A CA 1
ATOM 1287 C C . VAL A 1 178 ? 29.550 -3.783 8.416 1.00 69.81 178 VAL A C 1
ATOM 1289 O O . VAL A 1 178 ? 30.675 -3.796 7.924 1.00 69.81 178 VAL A O 1
ATOM 1292 N N . MET A 1 179 ? 29.329 -4.171 9.678 1.00 62.84 179 MET A N 1
ATOM 1293 C CA . MET A 1 179 ? 30.379 -4.625 10.608 1.00 62.84 179 MET A CA 1
ATOM 1294 C C . MET A 1 179 ? 30.493 -6.153 10.763 1.00 62.84 179 MET A C 1
ATOM 1296 O O . MET A 1 179 ? 31.320 -6.598 11.560 1.00 62.84 179 MET A O 1
ATOM 1300 N N . GLY A 1 180 ? 29.689 -6.945 10.048 1.00 49.03 180 GLY A N 1
ATOM 1301 C CA . GLY A 1 180 ? 29.744 -8.415 10.038 1.00 49.03 180 GLY A CA 1
ATOM 1302 C C . GLY A 1 180 ? 30.004 -8.951 8.642 1.00 49.03 180 GLY A C 1
ATOM 1303 O O . GLY A 1 180 ? 30.798 -9.909 8.536 1.00 49.03 180 GLY A O 1
#

Sequence (180 aa):
MGRRCLAPAPYRRHGGLVLPQGGGASLRERDDAFIEREIAGRGWLTAAKLADAIAAGQITPGPVLRSATFLGWLLAGPGGAALATGAVFLGAFLIVALLGRLLPRLEKLATVREFLQGVSAAVVGVILAVAVRLALGAPWDLGTVLLTAASAGLVFLGNWPAWGVVVLGLAMGALRYVMG

pLDDT: mean 70.83, std 14.61, range [40.94, 94.19]

Foldseek 3Di:
DDDPPDDDDDPPDDDDDDDDDDDDPVVVVVVLVVVQVVCVVVVLDHSVLVVVLQVQLVVDPHNQQRSQLSSLCVPPNNVRSVVSNVVVVVVVVVVVVVCVVVVVVVCVDVVVVVVVVVVVVVVVVVVVVVVVVVVVPDPDDPVLVVLVVVLVCCVVVPPDDPVVSVVVSVVVVVVVVVVD